Protein AF-A0A1V5YIT3-F1 (afdb_monomer)

Radius of gyration: 19.25 Å; Cα contacts (8 Å, |Δi|>4): 367; chains: 1; bounding box: 52×46×50 Å

Foldseek 3Di:
DPVPPWALDSPQAQAADQADDDADPVRDAFADDDAPDWDWDFDADPLRFGQWTDPDTDHHHVPDDDDDLDDPDDPPDDHPPPDDGPNVVDHHAFGEDAAPCRLPNACVGLQLVLCVVFQQVQCDAPHPPPVSVVLHCDPPCNLVSQCPPPPSLLSVLLPDDPGIDGQSAFCSRDPVNCQQPPPCGDVNTHDDSSNSSSVNVCSRSSVTNTNDNDPVVSVVSVVCSVVDPRHDDD

Secondary structure (DSSP, 8-state):
--SS--SSSSSPPP-----B----TTS---B---TT--B--EEE-TTS-EEEE--S-B---TT-----SSTT--TTS----SS--SGGGSPPBPBBP--TTBTTBBHHHHTHHHHHHHTTTTSSTT-SSHHHHHS--STTTHHHHHHTHHHHHHHHHHS--S---TT--HHHH-HHHHHHTSTTTBTTB---HHHHHHHHHHHHTTT-SBS-SSHHHHHHHHHHHHT-TTBPP-

Structure (mmCIF, N/CA/C/O backbone):
data_AF-A0A1V5YIT3-F1
#
_entry.id   AF-A0A1V5YIT3-F1
#
loop_
_atom_site.group_PDB
_atom_site.id
_atom_site.type_symbol
_atom_site.label_atom_id
_atom_site.label_alt_id
_atom_site.label_comp_id
_atom_site.label_asym_id
_atom_site.label_entity_id
_atom_site.label_seq_id
_atom_site.pdbx_PDB_ins_code
_atom_site.Cartn_x
_atom_site.Cartn_y
_atom_site.Cartn_z
_atom_site.occupancy
_atom_site.B_iso_or_equiv
_atom_site.auth_seq_id
_atom_site.auth_comp_id
_atom_site.auth_asym_id
_atom_site.auth_atom_id
_atom_site.pdbx_PDB_model_num
ATOM 1 N N . MET A 1 1 ? 13.871 15.401 13.635 1.00 62.84 1 MET A N 1
ATOM 2 C CA . MET A 1 1 ? 13.963 14.556 12.423 1.00 62.84 1 MET A CA 1
ATOM 3 C C . MET A 1 1 ? 12.740 13.650 12.414 1.00 62.84 1 MET A C 1
ATOM 5 O O . MET A 1 1 ? 12.282 13.337 13.504 1.00 62.84 1 MET A O 1
ATOM 9 N N . ASN A 1 2 ? 12.182 13.321 11.245 1.00 82.06 2 ASN A N 1
ATOM 10 C CA . ASN A 1 2 ? 10.833 12.750 11.044 1.00 82.06 2 ASN A CA 1
ATOM 11 C C . ASN A 1 2 ? 9.665 13.765 11.119 1.00 82.06 2 ASN A C 1
ATOM 13 O O . ASN A 1 2 ? 8.693 13.582 11.851 1.00 82.06 2 ASN A O 1
ATOM 17 N N . GLN A 1 3 ? 9.794 14.879 10.390 1.00 85.69 3 GLN A N 1
ATOM 18 C CA . GLN A 1 3 ? 8.700 15.824 10.138 1.00 85.69 3 GLN A CA 1
ATOM 19 C C . GLN A 1 3 ? 8.614 16.101 8.625 1.00 85.69 3 GLN A C 1
ATOM 21 O O . GLN A 1 3 ? 9.567 16.667 8.088 1.00 85.69 3 GLN A O 1
ATOM 26 N N . PRO A 1 4 ? 7.517 15.719 7.944 1.00 89.88 4 PRO A N 1
ATOM 27 C CA . PRO A 1 4 ? 6.374 14.975 8.485 1.00 89.88 4 PRO A CA 1
ATOM 28 C C . PRO A 1 4 ? 6.739 13.530 8.870 1.00 89.88 4 PRO A C 1
ATOM 30 O O . PRO A 1 4 ? 7.732 12.987 8.394 1.00 89.88 4 PRO A O 1
ATOM 33 N N . SER A 1 5 ? 5.926 12.917 9.737 1.00 91.56 5 SER A N 1
ATOM 34 C CA . SER A 1 5 ? 6.002 11.477 10.015 1.00 91.56 5 SER A CA 1
ATOM 35 C C . SER A 1 5 ? 5.248 10.722 8.928 1.00 91.56 5 SER A C 1
ATOM 37 O O . SER A 1 5 ? 4.029 10.868 8.821 1.00 91.56 5 SER A O 1
ATOM 39 N N . LEU A 1 6 ? 5.957 9.923 8.130 1.00 94.31 6 LEU A N 1
ATOM 40 C CA . LEU A 1 6 ? 5.359 9.219 6.991 1.00 94.31 6 LEU A CA 1
ATOM 41 C C . LEU A 1 6 ? 4.604 7.948 7.385 1.00 94.31 6 LEU A C 1
ATOM 43 O O . LEU A 1 6 ? 3.610 7.603 6.749 1.00 94.31 6 LEU A O 1
ATOM 47 N N . GLY A 1 7 ? 5.023 7.274 8.452 1.00 93.12 7 GLY A N 1
ATOM 48 C CA . GLY A 1 7 ? 4.464 5.979 8.813 1.00 93.12 7 GLY A CA 1
ATOM 49 C C . GLY A 1 7 ? 4.729 5.591 10.256 1.00 93.12 7 GLY A C 1
ATOM 50 O O . GLY A 1 7 ? 4.609 6.406 11.177 1.00 93.12 7 GLY A O 1
ATOM 51 N N . VAL A 1 8 ? 5.017 4.307 10.439 1.00 93.75 8 VAL A N 1
ATOM 52 C CA . VAL A 1 8 ? 5.229 3.683 11.743 1.00 93.75 8 VAL A CA 1
ATOM 53 C C . VAL A 1 8 ? 6.665 3.878 12.223 1.00 93.75 8 VAL A C 1
ATOM 55 O O . VAL A 1 8 ? 6.869 4.101 13.421 1.00 93.75 8 VAL A O 1
ATOM 58 N N . SER A 1 9 ? 7.645 3.804 11.317 1.00 89.44 9 SER A N 1
ATOM 59 C CA . SER A 1 9 ? 9.047 4.056 11.641 1.00 89.44 9 SER A CA 1
ATOM 60 C C . SER A 1 9 ? 9.402 5.532 11.413 1.00 89.44 9 SER A C 1
ATOM 62 O O . SER A 1 9 ? 8.686 6.283 10.747 1.00 89.44 9 SER A O 1
ATOM 64 N N . ALA A 1 10 ? 10.521 5.970 11.996 1.00 88.31 10 ALA A N 1
ATOM 65 C CA . ALA A 1 10 ? 11.094 7.292 11.729 1.00 88.31 10 ALA A CA 1
ATOM 66 C C . ALA A 1 10 ? 12.048 7.299 10.517 1.00 88.31 10 ALA A C 1
ATOM 68 O O . ALA A 1 10 ? 12.647 8.332 10.218 1.00 88.31 10 ALA A O 1
ATOM 69 N N . GLU A 1 11 ? 12.195 6.147 9.861 1.00 85.94 11 GLU A N 1
ATOM 70 C CA . GLU A 1 11 ? 13.137 5.868 8.770 1.00 85.94 11 GLU A CA 1
ATOM 71 C C . GLU A 1 11 ? 12.405 5.501 7.465 1.00 85.94 11 GLU A C 1
ATOM 73 O O . GLU A 1 11 ? 13.029 5.321 6.421 1.00 85.94 11 GLU A O 1
ATOM 78 N N . ASP A 1 12 ? 11.069 5.452 7.503 1.00 86.50 12 ASP A N 1
ATOM 79 C CA . ASP A 1 12 ? 10.224 5.148 6.358 1.00 86.50 12 ASP A CA 1
ATOM 80 C C . ASP A 1 12 ? 10.458 6.163 5.221 1.00 86.50 12 ASP A C 1
ATOM 82 O O . ASP A 1 12 ? 10.229 7.364 5.408 1.00 86.50 12 ASP A O 1
ATOM 86 N N . PRO A 1 13 ? 10.889 5.721 4.022 1.00 89.56 13 PRO A N 1
ATOM 87 C CA . PRO A 1 13 ? 10.991 6.611 2.876 1.00 89.56 13 PRO A CA 1
ATOM 88 C C . PRO A 1 13 ? 9.602 6.934 2.321 1.00 89.56 13 PRO A C 1
ATOM 90 O O . PRO A 1 13 ? 8.646 6.182 2.515 1.00 89.56 13 PRO A O 1
ATOM 93 N N . GLY A 1 14 ? 9.515 8.012 1.540 1.00 92.38 14 GLY A N 1
ATOM 94 C CA . GLY A 1 14 ? 8.351 8.257 0.693 1.00 92.38 14 GLY A CA 1
ATOM 95 C C . GLY A 1 14 ? 8.108 7.079 -0.254 1.00 92.38 14 GLY A C 1
ATOM 96 O O . GLY A 1 14 ? 9.052 6.540 -0.837 1.00 92.38 14 GLY A O 1
ATOM 97 N N . LYS A 1 15 ? 6.849 6.653 -0.376 1.00 93.50 15 LYS A N 1
ATOM 98 C CA . LYS A 1 15 ? 6.443 5.447 -1.104 1.00 93.50 15 LYS A CA 1
ATOM 99 C C . LYS A 1 15 ? 5.176 5.686 -1.921 1.00 93.50 15 LYS A C 1
ATOM 101 O O . LYS A 1 15 ? 4.263 6.417 -1.534 1.00 93.50 15 LYS A O 1
ATOM 106 N N . VAL A 1 16 ? 5.137 5.000 -3.051 1.00 96.25 16 VAL A N 1
ATOM 107 C CA . VAL A 1 16 ? 4.045 4.950 -4.019 1.00 96.25 16 VAL A CA 1
ATOM 108 C C . VAL A 1 16 ? 3.971 3.512 -4.523 1.00 96.25 16 VAL A C 1
ATOM 110 O O . VAL A 1 16 ? 5.012 2.884 -4.732 1.00 96.25 16 VAL A O 1
ATOM 113 N N . VAL A 1 17 ? 2.761 2.999 -4.734 1.00 97.62 17 VAL A N 1
ATOM 114 C CA . VAL A 1 17 ? 2.569 1.758 -5.489 1.00 97.62 17 VAL A CA 1
ATOM 115 C C . VAL A 1 17 ? 2.425 2.126 -6.956 1.00 97.62 17 VAL A C 1
ATOM 117 O O . VAL A 1 17 ? 1.464 2.787 -7.341 1.00 97.62 17 VAL A O 1
ATOM 120 N N . LEU A 1 18 ? 3.402 1.724 -7.772 1.00 97.19 18 LEU A N 1
ATOM 121 C CA . LEU A 1 18 ? 3.377 2.047 -9.199 1.00 97.19 18 LEU A CA 1
ATOM 122 C C . LEU A 1 18 ? 2.249 1.314 -9.943 1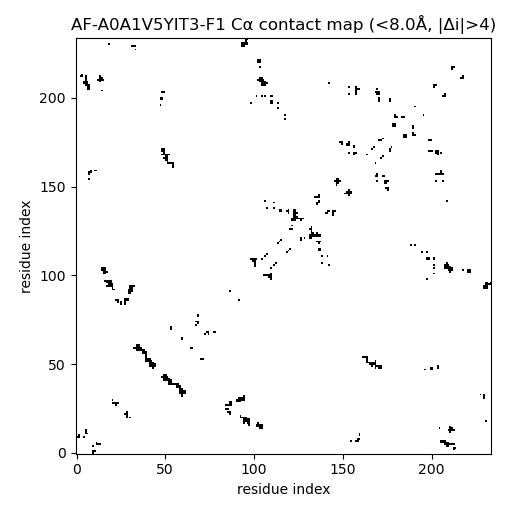.00 97.19 18 LEU A C 1
ATOM 124 O O . LEU A 1 18 ? 1.764 1.794 -10.962 1.00 97.19 18 LEU A O 1
ATOM 128 N N . GLY A 1 19 ? 1.864 0.146 -9.431 1.00 96.88 19 GLY A N 1
ATOM 129 C CA . GLY A 1 19 ? 0.848 -0.730 -9.992 1.00 96.88 19 GLY A CA 1
ATOM 130 C C . GLY A 1 19 ? 1.230 -2.200 -9.846 1.00 96.88 19 GLY A C 1
ATOM 131 O O . GLY A 1 19 ? 2.272 -2.535 -9.274 1.00 96.88 19 GLY A O 1
ATOM 132 N N . THR A 1 20 ? 0.389 -3.071 -10.389 1.00 97.69 20 THR A N 1
ATOM 133 C CA . THR A 1 20 ? 0.576 -4.525 -10.403 1.00 97.69 20 THR A CA 1
ATOM 134 C C . THR A 1 20 ? 0.748 -5.049 -11.823 1.00 97.69 20 THR A C 1
ATOM 136 O O . THR A 1 20 ? 0.416 -4.390 -12.808 1.00 97.69 20 THR A O 1
ATOM 139 N N . VAL A 1 21 ? 1.335 -6.239 -11.941 1.00 97.62 21 VAL A N 1
ATOM 140 C CA . VAL A 1 21 ? 1.581 -6.920 -13.217 1.00 97.62 21 VAL A CA 1
ATOM 141 C C . VAL A 1 21 ? 1.336 -8.417 -13.051 1.00 97.62 21 VAL A C 1
ATOM 143 O O . VAL A 1 21 ? 1.567 -8.952 -11.964 1.00 97.62 21 VAL A O 1
ATOM 146 N N . PRO A 1 22 ? 0.895 -9.120 -14.106 1.00 96.19 22 PRO A N 1
ATOM 147 C CA . PRO A 1 22 ? 0.674 -10.555 -14.025 1.00 96.19 22 PRO A CA 1
ATOM 148 C C . PRO A 1 22 ? 1.995 -11.323 -13.907 1.00 96.19 22 PRO A C 1
ATOM 150 O O . PRO A 1 22 ? 3.003 -10.969 -14.530 1.00 96.19 22 PRO A O 1
ATOM 153 N N . VAL A 1 23 ? 1.946 -12.425 -13.161 1.00 96.81 23 VAL A N 1
ATOM 154 C CA . VAL A 1 23 ? 2.988 -13.455 -13.116 1.00 96.81 23 VAL A CA 1
ATOM 155 C C . VAL A 1 23 ? 2.500 -14.655 -13.924 1.00 96.81 23 VAL A C 1
ATOM 157 O O . VAL A 1 23 ? 1.358 -15.090 -13.781 1.00 96.81 23 VAL A O 1
ATOM 160 N N . GLU A 1 24 ? 3.350 -15.175 -14.803 1.00 96.62 24 GLU A N 1
ATOM 161 C CA . GLU A 1 24 ? 3.034 -16.346 -15.620 1.00 96.62 24 GLU A CA 1
ATOM 162 C C . GLU A 1 24 ? 2.940 -17.618 -14.756 1.00 96.62 24 GLU A C 1
ATOM 164 O O . GLU A 1 24 ? 3.566 -17.691 -13.696 1.00 96.62 24 GLU A O 1
ATOM 169 N N . PRO A 1 25 ? 2.254 -18.684 -15.214 1.00 95.50 25 PRO A N 1
ATOM 170 C CA . PRO A 1 25 ? 2.170 -19.945 -14.468 1.00 95.50 25 PRO A CA 1
ATOM 171 C C . PRO A 1 25 ? 3.523 -20.609 -14.158 1.00 95.50 25 PRO A C 1
ATOM 173 O O . PRO A 1 25 ? 3.604 -21.445 -13.263 1.00 95.50 25 PRO A O 1
ATOM 176 N N . ASP A 1 26 ? 4.586 -20.268 -14.899 1.00 93.69 26 ASP A N 1
ATOM 177 C CA . ASP A 1 26 ? 5.957 -20.728 -14.637 1.00 93.69 26 ASP A CA 1
ATOM 178 C C . ASP A 1 26 ? 6.733 -19.832 -13.648 1.00 93.69 26 ASP A C 1
ATOM 180 O O . ASP A 1 26 ? 7.927 -20.042 -13.439 1.00 93.69 26 ASP A O 1
ATOM 184 N N . GLY A 1 27 ? 6.066 -18.843 -13.043 1.00 93.62 27 GLY A N 1
ATOM 185 C CA . GLY A 1 27 ? 6.629 -17.892 -12.083 1.00 93.62 27 GLY A CA 1
ATOM 186 C C . GLY A 1 27 ? 7.367 -16.710 -12.717 1.00 93.62 27 GLY A C 1
ATOM 187 O O . GLY A 1 27 ? 7.894 -15.866 -11.992 1.00 93.62 27 GLY A O 1
ATOM 188 N N . SER A 1 28 ? 7.439 -16.631 -14.050 1.00 95.56 28 SER A N 1
ATOM 189 C CA . SER A 1 28 ? 8.142 -15.544 -14.733 1.00 95.56 28 SER A CA 1
ATOM 190 C C . SER A 1 28 ? 7.298 -14.273 -14.864 1.00 95.56 28 SER A C 1
ATOM 192 O O . SER A 1 28 ? 6.081 -14.324 -15.015 1.00 95.56 28 SER A O 1
ATOM 194 N N . ALA A 1 29 ? 7.954 -13.110 -14.840 1.00 96.81 29 ALA A N 1
ATOM 195 C CA . ALA A 1 29 ? 7.327 -11.810 -15.067 1.00 96.81 29 ALA A CA 1
ATOM 196 C C . ALA A 1 29 ? 8.245 -10.917 -15.916 1.00 96.81 29 ALA A C 1
ATOM 198 O O . ALA A 1 29 ? 9.468 -10.963 -15.787 1.00 96.81 29 ALA A O 1
ATOM 199 N N . HIS A 1 30 ? 7.648 -10.115 -16.797 1.00 97.38 30 HIS A N 1
ATOM 200 C CA . HIS A 1 30 ? 8.341 -9.171 -17.673 1.00 97.38 30 HIS A CA 1
ATOM 201 C C . HIS A 1 30 ? 7.453 -7.942 -17.852 1.00 97.38 30 HIS A C 1
ATOM 203 O O . HIS A 1 30 ? 6.326 -8.063 -18.335 1.00 97.38 30 HIS A O 1
ATOM 209 N N . PHE A 1 31 ? 7.935 -6.779 -17.421 1.00 97.50 31 PHE A N 1
ATOM 210 C CA . PHE A 1 31 ? 7.139 -5.559 -17.328 1.00 97.50 31 PHE A CA 1
ATOM 211 C C . PHE A 1 31 ? 7.993 -4.297 -17.461 1.00 97.50 31 PHE A C 1
ATOM 213 O O . PHE A 1 31 ? 9.201 -4.322 -17.218 1.00 97.50 31 PHE A O 1
ATOM 220 N N . ALA A 1 32 ? 7.359 -3.210 -17.895 1.00 97.12 32 ALA A N 1
ATOM 221 C CA . ALA A 1 32 ? 7.983 -1.895 -17.992 1.00 97.12 32 ALA A CA 1
ATOM 222 C C . ALA A 1 32 ? 8.070 -1.238 -16.607 1.00 97.12 32 ALA A C 1
ATOM 224 O O . ALA A 1 32 ? 7.262 -1.523 -15.741 1.00 97.12 32 ALA A O 1
ATOM 225 N N . VAL A 1 33 ? 9.027 -0.344 -16.377 1.00 96.06 33 VAL A N 1
ATOM 226 C CA . VAL A 1 33 ? 9.111 0.473 -15.151 1.00 96.06 33 VAL A CA 1
ATOM 227 C C . VAL A 1 33 ? 9.602 1.877 -15.517 1.00 96.06 33 VAL A C 1
ATOM 229 O O . VAL A 1 33 ? 10.237 2.034 -16.566 1.00 96.06 33 VAL A O 1
ATOM 232 N N . PRO A 1 34 ? 9.355 2.906 -14.687 1.00 95.81 34 PRO A N 1
ATOM 233 C CA . PRO A 1 34 ? 9.953 4.221 -14.893 1.00 95.81 34 PRO A CA 1
ATOM 234 C C . PRO A 1 34 ? 11.488 4.159 -14.873 1.00 95.81 34 PRO A C 1
ATOM 236 O O . PRO A 1 34 ? 12.099 3.552 -13.991 1.00 95.81 34 PRO A O 1
ATOM 239 N N . SER A 1 35 ? 12.130 4.833 -15.829 1.00 94.88 35 SER A N 1
ATOM 240 C CA . SER A 1 35 ? 13.588 4.967 -15.856 1.00 94.88 35 SER A CA 1
ATOM 241 C C . SER A 1 35 ? 14.076 5.952 -14.796 1.00 94.88 35 SER A C 1
ATOM 243 O O . SER A 1 35 ? 13.475 7.010 -14.619 1.00 94.88 35 SER A O 1
ATOM 245 N N . GLY A 1 36 ? 15.196 5.648 -14.139 1.00 93.69 36 GLY A N 1
ATOM 246 C CA . GLY A 1 36 ? 15.815 6.537 -13.149 1.00 93.69 36 GLY A CA 1
ATOM 247 C C . GLY A 1 36 ? 15.048 6.669 -11.827 1.00 93.69 36 GLY A C 1
ATOM 248 O O . GLY A 1 36 ? 15.457 7.446 -10.969 1.00 93.69 36 GLY A O 1
ATOM 249 N N . VAL A 1 37 ? 13.972 5.901 -11.639 1.00 94.12 37 VAL A N 1
ATOM 250 C CA . VAL A 1 37 ? 13.195 5.857 -10.396 1.00 94.12 37 VAL A CA 1
ATOM 251 C C . VAL A 1 37 ? 13.549 4.576 -9.632 1.00 94.12 37 VAL A C 1
ATOM 253 O O . VAL A 1 37 ? 13.475 3.490 -10.213 1.00 94.12 37 VAL A O 1
ATOM 256 N N . PRO A 1 38 ? 13.947 4.663 -8.348 1.00 95.88 38 PRO A N 1
ATOM 257 C CA . PRO A 1 38 ? 14.152 3.485 -7.514 1.00 95.88 38 PRO A CA 1
ATOM 258 C C . PRO A 1 38 ? 12.847 2.708 -7.315 1.00 95.88 38 PRO A C 1
ATOM 260 O O . PRO A 1 38 ? 11.839 3.273 -6.898 1.00 95.88 38 PRO A O 1
ATOM 263 N N . VAL A 1 39 ? 12.886 1.403 -7.566 1.00 96.06 39 VAL A N 1
ATOM 264 C CA . VAL A 1 39 ? 11.759 0.482 -7.398 1.00 96.06 39 VAL A CA 1
ATOM 265 C C . VAL A 1 39 ? 12.164 -0.733 -6.570 1.00 96.06 39 VAL A C 1
ATOM 267 O O . VAL A 1 39 ? 13.326 -1.144 -6.550 1.00 96.06 39 VAL A O 1
ATOM 270 N N . PHE A 1 40 ? 11.186 -1.330 -5.903 1.00 95.19 40 PHE A N 1
ATOM 271 C CA . PHE A 1 40 ? 11.280 -2.651 -5.293 1.00 95.19 40 PHE A CA 1
ATOM 272 C C . PHE A 1 40 ? 9.985 -3.412 -5.587 1.00 95.19 40 PHE A C 1
ATOM 274 O O . PHE A 1 40 ? 8.986 -2.814 -5.982 1.00 95.19 40 PHE A O 1
ATOM 281 N N . PHE A 1 41 ? 10.002 -4.730 -5.408 1.00 96.19 41 PHE A N 1
ATOM 282 C CA . PHE A 1 41 ? 8.886 -5.596 -5.788 1.00 96.19 41 PHE A CA 1
ATOM 283 C C . PHE A 1 41 ? 8.306 -6.337 -4.587 1.00 96.19 41 PHE A C 1
ATOM 285 O O . PHE A 1 41 ? 9.034 -6.718 -3.665 1.00 96.19 41 PHE A O 1
ATOM 292 N N . GLN A 1 42 ? 7.002 -6.594 -4.635 1.00 97.06 42 GLN A N 1
ATOM 293 C CA . GLN A 1 42 ? 6.323 -7.548 -3.767 1.00 97.06 42 GLN A CA 1
ATOM 294 C C . GLN A 1 42 ? 5.739 -8.654 -4.640 1.00 97.06 42 GLN A C 1
ATOM 296 O O . GLN A 1 42 ? 5.076 -8.371 -5.633 1.00 97.06 42 GLN A O 1
ATOM 301 N N . ALA A 1 43 ? 6.014 -9.910 -4.292 1.00 97.12 43 ALA A N 1
ATOM 302 C CA . ALA A 1 43 ? 5.296 -11.035 -4.880 1.00 97.12 43 ALA A CA 1
ATOM 303 C C . ALA A 1 43 ? 3.952 -11.156 -4.159 1.00 97.12 43 ALA A C 1
ATOM 305 O O . ALA A 1 43 ? 3.948 -11.187 -2.927 1.00 97.12 43 ALA A O 1
ATOM 306 N N . LEU A 1 44 ? 2.852 -11.210 -4.906 1.00 97.50 44 LEU A N 1
ATOM 307 C CA . LEU A 1 44 ? 1.492 -11.287 -4.370 1.00 97.50 44 LEU A CA 1
ATOM 308 C C . LEU A 1 44 ? 0.902 -12.686 -4.598 1.00 97.50 44 LEU A C 1
ATOM 310 O O . LEU A 1 44 ? 1.301 -13.376 -5.537 1.00 97.50 44 LEU A O 1
ATOM 314 N N . ASP A 1 45 ? -0.022 -13.103 -3.737 1.00 96.69 45 ASP A N 1
ATOM 315 C CA . ASP A 1 45 ? -0.863 -14.283 -3.963 1.00 96.69 45 ASP A CA 1
ATOM 316 C C . ASP A 1 45 ? -2.173 -13.932 -4.697 1.00 96.69 45 ASP A C 1
ATOM 318 O O . ASP A 1 45 ? -2.393 -12.793 -5.111 1.00 96.69 45 ASP A O 1
ATOM 322 N N . GLU A 1 46 ? -3.053 -14.923 -4.871 1.00 95.25 46 GLU A N 1
ATOM 323 C CA . GLU A 1 46 ? -4.371 -14.764 -5.511 1.00 95.25 46 GLU A CA 1
ATOM 324 C C . GLU A 1 46 ? -5.318 -13.804 -4.765 1.00 95.25 46 GLU A C 1
ATOM 326 O O . GLU A 1 46 ? -6.276 -13.273 -5.337 1.00 95.25 46 GLU A O 1
ATOM 331 N N . ASP A 1 47 ? -5.022 -13.520 -3.498 1.00 94.69 47 ASP A N 1
ATOM 332 C CA . ASP A 1 47 ? -5.780 -12.615 -2.648 1.00 94.69 47 ASP A CA 1
ATOM 333 C C . ASP A 1 47 ? -5.194 -11.202 -2.589 1.00 94.69 47 ASP A C 1
ATOM 335 O O . ASP A 1 47 ? -5.612 -10.408 -1.743 1.00 94.69 47 ASP A O 1
ATOM 339 N N . ASN A 1 48 ? -4.274 -10.862 -3.499 1.00 94.56 48 ASN A N 1
ATOM 340 C CA . ASN A 1 48 ? -3.561 -9.583 -3.527 1.00 94.56 48 ASN A CA 1
ATOM 341 C C . ASN A 1 48 ? -2.795 -9.297 -2.220 1.00 94.56 48 ASN A C 1
ATOM 343 O O . ASN A 1 48 ? -2.566 -8.140 -1.871 1.00 94.56 48 ASN A O 1
ATOM 347 N N . MET A 1 49 ? -2.392 -10.337 -1.482 1.00 96.69 49 MET A N 1
ATOM 348 C CA . MET A 1 49 ? -1.560 -10.193 -0.288 1.00 96.69 49 MET A CA 1
ATOM 349 C C . MET A 1 49 ? -0.102 -10.460 -0.614 1.00 96.69 49 MET A C 1
ATOM 351 O O . MET A 1 49 ? 0.237 -11.417 -1.316 1.00 96.69 49 MET A O 1
ATOM 355 N N . ALA A 1 50 ? 0.792 -9.666 -0.031 1.00 97.25 50 ALA A N 1
ATOM 356 C CA . ALA A 1 50 ? 2.209 -9.914 -0.173 1.00 97.25 50 ALA A CA 1
ATOM 357 C C . ALA A 1 50 ? 2.592 -11.283 0.422 1.00 97.25 50 ALA A C 1
ATOM 359 O O . ALA A 1 50 ? 2.193 -11.699 1.516 1.00 97.25 50 ALA A O 1
ATOM 360 N N . VAL A 1 51 ? 3.393 -12.008 -0.348 1.00 96.62 51 VAL A N 1
ATOM 361 C CA . VAL A 1 51 ? 4.051 -13.261 0.029 1.00 96.62 51 VAL A CA 1
ATOM 362 C C . VAL A 1 51 ? 5.507 -12.989 0.384 1.00 96.62 51 VAL A C 1
ATOM 364 O O . VAL A 1 51 ? 6.069 -13.649 1.256 1.00 96.62 51 VAL A O 1
ATOM 367 N N . ARG A 1 52 ? 6.143 -12.027 -0.293 1.00 95.25 52 ARG A N 1
ATOM 368 C CA . ARG A 1 52 ? 7.516 -11.610 -0.007 1.00 95.25 52 ARG A CA 1
ATOM 369 C C . ARG A 1 52 ? 7.769 -10.207 -0.531 1.00 95.25 52 ARG A C 1
ATOM 371 O O . ARG A 1 52 ? 7.350 -9.884 -1.640 1.00 95.25 52 ARG A O 1
ATOM 378 N N . THR A 1 53 ? 8.537 -9.423 0.216 1.00 94.31 53 THR A N 1
ATOM 379 C CA . THR A 1 53 ? 8.929 -8.063 -0.166 1.00 94.31 53 THR A CA 1
ATOM 380 C C . THR A 1 53 ? 10.426 -7.985 -0.438 1.00 94.31 53 THR A C 1
ATOM 382 O O . THR A 1 53 ? 11.248 -8.402 0.379 1.00 94.31 53 THR A O 1
ATOM 385 N N . MET A 1 54 ? 10.808 -7.394 -1.565 1.00 93.81 54 MET A N 1
ATOM 386 C CA . MET A 1 54 ? 12.188 -6.997 -1.821 1.00 93.81 54 MET A CA 1
ATOM 387 C C . MET A 1 54 ? 12.584 -5.874 -0.850 1.00 93.81 54 MET A C 1
ATOM 389 O O . MET A 1 54 ? 11.994 -4.801 -0.852 1.00 93.81 54 MET A O 1
ATOM 393 N N . ARG A 1 55 ? 13.600 -6.121 -0.014 1.00 90.75 55 ARG A N 1
ATOM 394 C CA . ARG A 1 55 ? 14.133 -5.163 0.980 1.00 90.75 55 ARG A CA 1
ATOM 395 C C . ARG A 1 55 ? 15.365 -4.404 0.472 1.00 90.75 55 ARG A C 1
ATOM 397 O O . ARG A 1 55 ? 16.246 -4.030 1.232 1.00 90.75 55 ARG A O 1
ATOM 404 N N . THR A 1 56 ? 15.454 -4.244 -0.841 1.00 89.88 56 THR A N 1
ATOM 405 C CA . THR A 1 56 ? 16.489 -3.478 -1.542 1.00 89.88 56 THR A CA 1
ATOM 406 C C . THR A 1 56 ? 15.821 -2.705 -2.670 1.00 89.88 56 THR A C 1
ATOM 408 O O . THR A 1 56 ? 14.654 -2.941 -2.973 1.00 89.88 56 THR A O 1
ATOM 411 N N . LEU A 1 57 ? 16.549 -1.791 -3.299 1.00 92.62 57 LEU A N 1
ATOM 412 C CA . LEU A 1 57 ? 16.056 -1.016 -4.431 1.00 92.62 57 LEU A CA 1
ATOM 413 C C . LEU A 1 57 ? 16.815 -1.417 -5.695 1.00 92.62 57 LEU A C 1
ATOM 415 O O . LEU A 1 57 ? 17.996 -1.769 -5.655 1.00 92.62 57 LEU A O 1
ATOM 419 N N . THR A 1 58 ? 16.142 -1.330 -6.832 1.00 94.88 58 THR A N 1
ATOM 420 C CA . THR A 1 58 ? 16.757 -1.389 -8.154 1.00 94.88 58 THR A CA 1
ATOM 421 C C . THR A 1 58 ? 16.216 -0.268 -9.030 1.00 94.88 58 THR A C 1
ATOM 423 O O . THR A 1 58 ? 15.279 0.425 -8.651 1.00 94.88 58 THR A O 1
ATOM 426 N N . TYR A 1 59 ? 16.840 -0.037 -10.175 1.00 96.06 59 TYR A N 1
ATOM 427 C CA . TYR A 1 59 ? 16.412 0.955 -11.151 1.00 96.06 59 TYR A CA 1
ATOM 428 C C . TYR A 1 59 ? 16.974 0.571 -12.517 1.00 96.06 59 TYR A C 1
ATOM 430 O O . TYR A 1 59 ? 17.937 -0.196 -12.616 1.00 96.06 59 TYR A O 1
ATOM 438 N N . VAL A 1 60 ? 16.378 1.127 -13.566 1.00 96.19 60 VAL A N 1
ATOM 439 C CA . VAL A 1 60 ? 16.826 0.948 -14.950 1.00 96.19 60 VAL A CA 1
ATOM 440 C C . VAL A 1 60 ? 17.057 2.300 -15.614 1.00 96.19 60 VAL A C 1
ATOM 442 O O . VAL A 1 60 ? 16.423 3.299 -15.267 1.00 96.19 60 VAL A O 1
ATOM 445 N N . GLN A 1 61 ? 17.985 2.336 -16.563 1.00 96.69 61 GLN A N 1
ATOM 446 C CA . GLN A 1 61 ? 18.204 3.470 -17.458 1.00 96.69 61 GLN A CA 1
ATOM 447 C C . GLN A 1 61 ? 17.231 3.426 -18.650 1.00 96.69 61 GLN A C 1
ATOM 449 O O . GLN A 1 61 ? 16.657 2.369 -18.933 1.00 96.69 61 GLN A O 1
ATOM 454 N N . PRO A 1 62 ? 17.040 4.538 -19.385 1.00 95.31 62 PRO A N 1
ATOM 455 C CA . PRO A 1 62 ? 16.223 4.537 -20.597 1.00 95.31 62 PRO A CA 1
ATOM 456 C C . PRO A 1 62 ? 16.668 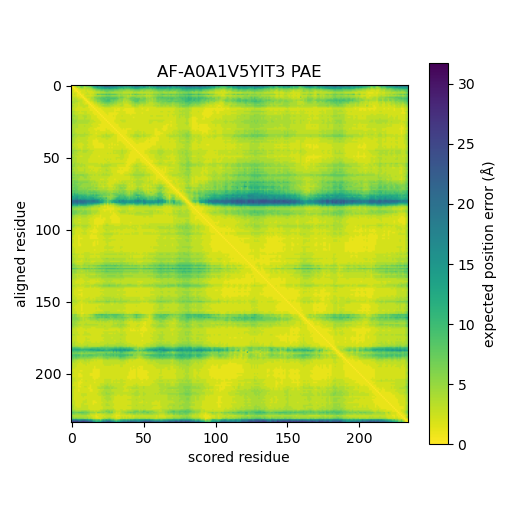3.451 -21.591 1.00 95.31 62 PRO A C 1
ATOM 458 O O . PRO A 1 62 ? 17.844 3.359 -21.938 1.00 95.31 62 PRO A O 1
ATOM 461 N N . GLY A 1 63 ? 15.728 2.610 -22.030 1.00 94.12 63 GLY A N 1
ATOM 462 C CA . GLY A 1 63 ? 15.985 1.503 -22.962 1.00 94.12 63 GLY A CA 1
ATOM 463 C C . GLY A 1 63 ? 16.696 0.281 -22.362 1.00 94.12 63 GLY A C 1
ATOM 464 O O . GLY A 1 63 ? 16.938 -0.689 -23.078 1.00 94.12 63 GLY A O 1
ATOM 465 N N . GLN A 1 64 ? 17.025 0.291 -21.068 1.00 96.00 64 GLN A N 1
ATOM 466 C CA . GLN A 1 64 ? 17.667 -0.843 -20.408 1.00 96.00 64 GLN A CA 1
ATOM 467 C C . GLN A 1 64 ? 16.646 -1.927 -20.041 1.00 96.00 64 GLN A C 1
ATOM 469 O O . GLN A 1 64 ? 15.601 -1.646 -19.462 1.00 96.00 64 GLN A O 1
ATOM 474 N N . SER A 1 65 ? 17.004 -3.186 -20.296 1.00 94.75 65 SER A N 1
ATOM 475 C CA . SER A 1 65 ? 16.359 -4.352 -19.685 1.00 94.75 65 SER A CA 1
ATOM 476 C C . SER A 1 65 ? 17.233 -4.896 -18.557 1.00 94.75 65 SER A C 1
ATOM 478 O O . SER A 1 65 ? 18.441 -5.069 -18.731 1.00 94.75 65 SER A O 1
ATOM 480 N N . LEU A 1 66 ? 16.626 -5.162 -17.402 1.00 93.62 66 LEU A N 1
ATOM 481 C CA . LEU A 1 66 ? 17.273 -5.788 -16.251 1.00 93.62 66 LEU A CA 1
ATOM 482 C C . LEU A 1 66 ? 16.569 -7.113 -15.949 1.00 93.62 66 LEU A C 1
ATOM 484 O O . LEU A 1 66 ? 15.347 -7.153 -15.855 1.00 93.62 66 LEU A O 1
ATOM 488 N N . SER A 1 67 ? 17.341 -8.183 -15.771 1.00 91.44 67 SER A N 1
ATOM 489 C CA . SER A 1 67 ? 16.829 -9.514 -15.432 1.00 91.44 67 SER A CA 1
ATOM 490 C C . SER A 1 67 ? 17.389 -10.003 -14.100 1.00 91.44 67 SER A C 1
ATOM 492 O O . SER A 1 67 ? 18.567 -9.795 -13.807 1.00 91.44 67 SER A O 1
ATOM 494 N N . CYS A 1 68 ? 16.575 -10.724 -13.333 1.00 90.06 68 CYS A N 1
ATOM 495 C CA . CYS A 1 68 ? 16.996 -11.501 -12.170 1.00 90.06 68 CYS A CA 1
ATOM 496 C C . CYS A 1 68 ? 16.624 -12.980 -12.359 1.00 90.06 68 CYS A C 1
ATOM 498 O O . CYS A 1 68 ? 15.730 -13.307 -13.135 1.00 90.06 68 CYS A O 1
ATOM 500 N N . ILE A 1 69 ? 17.331 -13.877 -11.666 1.00 90.81 69 ILE A N 1
ATOM 501 C CA . ILE A 1 69 ? 17.050 -15.325 -11.703 1.00 90.81 69 ILE A CA 1
ATOM 502 C C . ILE A 1 69 ? 15.745 -15.642 -10.972 1.00 90.81 69 ILE A C 1
ATOM 504 O O . ILE A 1 69 ? 14.952 -16.458 -11.427 1.00 90.81 69 ILE A O 1
ATOM 508 N N . GLY A 1 70 ? 15.542 -14.992 -9.829 1.00 88.31 70 GLY A N 1
ATOM 509 C CA . GLY A 1 70 ? 14.401 -15.190 -8.952 1.00 88.31 70 GLY A CA 1
ATOM 510 C C . GLY A 1 70 ? 14.463 -14.249 -7.753 1.00 88.31 70 GLY A C 1
ATOM 511 O O . GLY A 1 70 ? 15.396 -13.451 -7.599 1.00 88.31 70 GLY A O 1
ATOM 512 N N . CYS A 1 71 ? 13.458 -14.334 -6.886 1.00 88.31 71 CYS A N 1
ATOM 513 C CA . CYS A 1 71 ? 13.337 -13.482 -5.709 1.00 88.31 71 CYS A CA 1
ATOM 514 C C . CYS A 1 71 ? 14.429 -13.809 -4.673 1.00 88.31 71 CYS A C 1
ATOM 516 O O . CYS A 1 71 ? 14.277 -14.741 -3.884 1.00 88.31 71 CYS A O 1
ATOM 518 N N . HIS A 1 72 ? 15.482 -12.984 -4.628 1.00 89.12 72 HIS A N 1
ATOM 519 C CA . HIS A 1 72 ? 16.639 -13.108 -3.722 1.00 89.12 72 HIS A CA 1
ATOM 520 C C . HIS A 1 72 ? 17.655 -14.211 -4.096 1.00 89.12 72 HIS A C 1
ATOM 522 O O . HIS A 1 72 ? 18.391 -14.702 -3.239 1.00 89.12 72 HIS A O 1
ATOM 528 N N . GLU A 1 73 ? 17.712 -14.566 -5.380 1.00 87.88 73 GLU A N 1
ATOM 529 C CA . GLU A 1 73 ? 18.754 -15.428 -5.955 1.00 87.88 73 GLU A CA 1
ATOM 530 C C . GLU A 1 73 ? 20.083 -14.681 -6.170 1.00 87.88 73 GLU A C 1
ATOM 532 O O . GLU A 1 73 ? 20.122 -13.446 -6.223 1.00 87.88 73 GLU A O 1
ATOM 537 N N . SER A 1 74 ? 21.184 -15.429 -6.306 1.00 87.12 74 SER A N 1
ATOM 538 C CA . SER A 1 74 ? 22.518 -14.842 -6.496 1.00 87.12 74 SER A CA 1
ATOM 539 C C . SER A 1 74 ? 22.630 -14.077 -7.818 1.00 87.12 74 SER A C 1
ATOM 541 O O . SER A 1 74 ? 22.346 -14.607 -8.893 1.00 87.12 74 SER A O 1
ATOM 543 N N . ARG A 1 75 ? 23.128 -12.839 -7.741 1.00 84.94 75 ARG A N 1
ATOM 544 C CA . ARG A 1 75 ? 23.363 -11.958 -8.898 1.00 84.94 75 ARG A CA 1
ATOM 545 C C . ARG A 1 75 ? 24.615 -12.329 -9.693 1.00 84.94 75 ARG A C 1
ATOM 547 O O . ARG A 1 75 ? 24.712 -11.960 -10.856 1.00 84.94 75 ARG A O 1
ATOM 554 N N . ASP A 1 76 ? 25.529 -13.074 -9.076 1.00 88.00 76 ASP A N 1
ATOM 555 C CA . ASP A 1 76 ? 26.800 -13.507 -9.673 1.00 88.00 76 ASP A CA 1
ATOM 556 C C . ASP A 1 76 ? 26.688 -14.895 -10.316 1.00 88.00 76 ASP A C 1
ATOM 558 O O . ASP A 1 76 ? 27.683 -15.560 -10.603 1.00 88.00 76 ASP A O 1
ATOM 562 N N . SER A 1 77 ? 25.457 -15.364 -10.509 1.00 86.19 77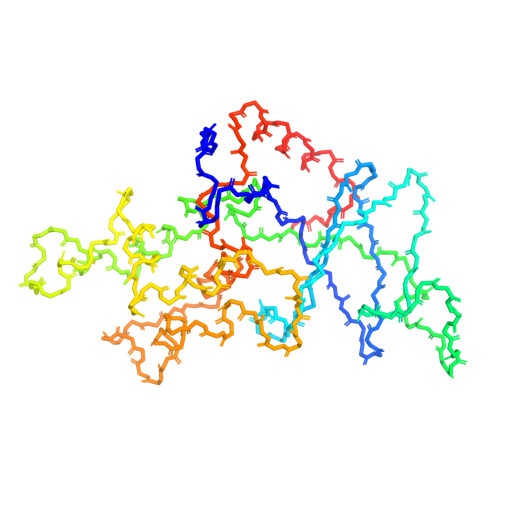 SER A N 1
ATOM 563 C CA . SER A 1 77 ? 25.164 -16.658 -11.104 1.00 86.19 77 SER A CA 1
ATOM 564 C C . SER A 1 77 ? 24.347 -16.498 -12.380 1.00 86.19 77 SER A C 1
ATOM 566 O O . SER A 1 77 ? 23.781 -15.445 -12.665 1.00 86.19 77 SER A O 1
ATOM 568 N N . THR A 1 78 ? 24.323 -17.554 -13.185 1.00 82.06 78 THR A N 1
ATOM 569 C CA . THR A 1 78 ? 23.457 -17.663 -14.362 1.00 82.06 78 THR A CA 1
ATOM 570 C C . THR A 1 78 ? 22.362 -18.675 -14.035 1.00 82.06 78 THR A C 1
ATOM 572 O O . THR A 1 78 ? 22.674 -19.705 -13.430 1.00 82.06 78 THR A O 1
ATOM 575 N N . PRO A 1 79 ? 21.095 -18.426 -14.411 1.00 79.94 79 PRO A N 1
ATOM 576 C CA . PRO A 1 79 ? 20.033 -19.391 -14.168 1.00 79.94 79 PRO A CA 1
ATOM 577 C C . PRO A 1 79 ? 20.346 -20.696 -14.900 1.00 79.94 79 PRO A C 1
ATOM 579 O O . PRO A 1 79 ? 20.753 -20.684 -16.063 1.00 79.94 79 PRO A O 1
ATOM 582 N N . VAL A 1 80 ? 20.106 -21.835 -14.251 1.00 78.94 80 VAL A N 1
ATOM 583 C CA . VAL A 1 80 ? 20.093 -23.112 -14.970 1.00 78.94 80 VAL A CA 1
ATOM 584 C C . VAL A 1 80 ? 18.819 -23.141 -15.811 1.00 78.94 80 VAL A C 1
ATOM 586 O O . VAL A 1 80 ? 17.715 -23.311 -15.294 1.00 78.94 80 VAL A O 1
ATOM 589 N N . VAL A 1 81 ? 18.956 -22.899 -17.115 1.00 73.44 81 VAL A N 1
ATOM 590 C CA . VAL A 1 81 ? 17.808 -22.769 -18.021 1.00 73.44 81 VAL A CA 1
ATOM 591 C C . VAL A 1 81 ? 17.278 -24.154 -18.393 1.00 73.44 81 VAL A C 1
ATOM 593 O O . VAL A 1 81 ? 17.674 -24.735 -19.399 1.00 73.44 81 VAL A O 1
ATOM 596 N N . TYR A 1 82 ? 16.350 -24.682 -17.594 1.00 73.75 82 TYR A N 1
ATOM 597 C CA . TYR A 1 82 ? 15.593 -25.893 -17.949 1.00 73.75 82 TYR A CA 1
ATOM 598 C C . TYR A 1 82 ? 14.458 -25.598 -18.943 1.00 73.75 82 TYR A C 1
ATOM 600 O O . TYR A 1 82 ? 14.095 -26.442 -19.762 1.00 73.75 82 TYR A O 1
ATOM 608 N N . ARG A 1 83 ? 13.893 -24.385 -18.885 1.00 81.06 83 ARG A N 1
ATOM 609 C CA . ARG A 1 83 ? 12.849 -23.883 -19.785 1.00 81.06 83 ARG A CA 1
ATOM 610 C C . ARG A 1 83 ? 13.013 -22.374 -19.948 1.00 81.06 83 ARG A C 1
ATOM 612 O O . ARG A 1 83 ? 13.288 -21.675 -18.979 1.00 81.06 83 ARG A O 1
ATOM 619 N N . PHE A 1 84 ? 12.833 -21.876 -21.171 1.00 88.00 84 PHE A N 1
ATOM 620 C CA . PHE A 1 84 ? 12.852 -20.436 -21.430 1.00 88.00 84 PHE A CA 1
ATOM 621 C C . PHE A 1 84 ? 11.600 -19.772 -20.827 1.00 88.00 84 PHE A C 1
ATOM 623 O O . PHE A 1 84 ? 10.503 -20.228 -21.194 1.00 88.00 84 PHE A O 1
ATOM 630 N N . PRO A 1 85 ? 11.742 -18.730 -19.979 1.00 92.25 85 PRO A N 1
ATOM 631 C CA . PRO A 1 85 ? 10.628 -18.086 -19.281 1.00 92.25 85 PRO A CA 1
ATOM 632 C C . PRO A 1 85 ? 9.513 -17.649 -20.231 1.00 92.25 85 PRO A C 1
ATOM 634 O O . PRO A 1 85 ? 9.791 -17.082 -21.292 1.00 92.25 85 PRO A O 1
ATOM 637 N N . ALA A 1 86 ? 8.257 -17.905 -19.869 1.00 95.19 86 ALA A N 1
ATOM 638 C CA . ALA A 1 86 ? 7.106 -17.519 -20.680 1.00 95.19 86 ALA A CA 1
ATOM 639 C C . ALA A 1 86 ? 7.030 -15.996 -20.884 1.00 95.19 86 ALA A C 1
ATOM 641 O O . ALA A 1 86 ? 6.872 -15.541 -22.020 1.00 95.19 86 ALA A O 1
ATOM 642 N N . ALA A 1 87 ? 7.251 -15.206 -19.828 1.00 95.94 87 ALA A N 1
ATOM 643 C CA . ALA A 1 87 ? 7.146 -13.747 -19.880 1.00 95.94 87 ALA A CA 1
ATOM 644 C C . ALA A 1 87 ? 8.175 -13.099 -20.828 1.00 95.94 87 ALA A C 1
ATOM 646 O O . ALA A 1 87 ? 7.900 -12.072 -21.448 1.00 95.94 87 ALA A O 1
ATOM 647 N N . ALA A 1 88 ? 9.339 -13.732 -21.010 1.00 92.56 88 ALA A N 1
ATOM 648 C CA . ALA A 1 88 ? 10.389 -13.261 -21.915 1.00 92.56 88 ALA A CA 1
ATOM 649 C C . ALA A 1 88 ? 10.053 -13.459 -23.409 1.00 92.56 88 ALA A C 1
ATOM 651 O O . ALA A 1 88 ? 10.805 -13.016 -24.273 1.00 92.56 88 ALA A O 1
ATOM 652 N N . ARG A 1 89 ? 8.941 -14.136 -23.738 1.00 94.38 89 ARG A N 1
ATOM 653 C CA . ARG A 1 89 ? 8.491 -14.376 -25.125 1.00 94.38 89 ARG A CA 1
ATOM 654 C C . ARG A 1 89 ? 7.536 -13.308 -25.651 1.00 94.38 89 ARG A C 1
ATOM 656 O O . ARG A 1 89 ? 7.148 -13.363 -26.815 1.00 94.38 89 ARG A O 1
ATOM 663 N N . ARG A 1 90 ? 7.127 -12.373 -24.798 1.00 95.12 90 ARG A N 1
ATOM 664 C CA . ARG A 1 90 ? 6.182 -11.302 -25.111 1.00 95.12 90 ARG A CA 1
ATOM 665 C C . ARG A 1 90 ? 6.768 -9.944 -24.748 1.00 95.12 90 ARG A C 1
ATOM 667 O O . ARG A 1 90 ? 7.767 -9.852 -24.031 1.00 95.12 90 ARG A O 1
ATOM 674 N N . ALA A 1 91 ? 6.117 -8.893 -25.236 1.00 95.94 91 ALA A N 1
ATOM 675 C CA . ALA A 1 91 ? 6.413 -7.535 -24.807 1.00 95.94 91 ALA A CA 1
ATOM 676 C C . ALA A 1 91 ? 6.240 -7.395 -23.276 1.00 95.94 91 ALA A C 1
ATOM 678 O O . ALA A 1 91 ? 5.441 -8.136 -22.680 1.00 95.94 91 ALA A O 1
ATOM 679 N N . PRO A 1 92 ? 6.977 -6.464 -22.641 1.00 96.88 92 PRO A N 1
ATOM 680 C CA . PRO A 1 92 ? 6.787 -6.169 -21.229 1.00 96.88 92 PRO A CA 1
ATOM 681 C C . PRO A 1 92 ? 5.330 -5.769 -20.964 1.00 96.88 92 PRO A C 1
ATOM 683 O O . PRO A 1 92 ? 4.756 -4.985 -21.717 1.00 96.88 92 PRO A O 1
ATOM 686 N N . SER A 1 93 ? 4.738 -6.293 -19.892 1.00 98.00 93 SER A N 1
ATOM 687 C CA . SER A 1 93 ? 3.449 -5.808 -19.395 1.00 98.00 93 SER A CA 1
ATOM 688 C C . SER A 1 93 ? 3.558 -4.344 -18.970 1.00 98.00 93 SER A C 1
ATOM 690 O O . SER A 1 93 ? 4.554 -3.942 -18.363 1.00 98.00 93 SER A O 1
ATOM 692 N N . LEU A 1 94 ? 2.512 -3.573 -19.251 1.00 98.00 94 LEU A N 1
ATOM 693 C CA . LEU A 1 94 ? 2.279 -2.298 -18.580 1.00 98.00 94 LEU A CA 1
ATOM 694 C C . LEU A 1 94 ? 1.722 -2.565 -17.175 1.00 98.00 94 LEU A C 1
ATOM 696 O O . LEU A 1 94 ? 1.161 -3.635 -16.924 1.00 98.00 94 LEU A O 1
ATOM 700 N N . LEU A 1 95 ? 1.920 -1.616 -16.267 1.00 98.00 95 LEU A N 1
ATOM 701 C CA . LEU A 1 95 ? 1.460 -1.709 -14.885 1.00 98.00 95 LEU A CA 1
ATOM 702 C C . LEU A 1 95 ? -0.016 -1.339 -14.811 1.00 98.00 95 LEU A C 1
ATOM 704 O O . LEU A 1 95 ? -0.395 -0.260 -15.265 1.00 98.00 95 LEU A O 1
ATOM 708 N N . THR A 1 96 ? -0.814 -2.192 -14.181 1.00 97.31 96 THR A N 1
ATOM 709 C CA . THR A 1 96 ? -2.188 -1.861 -13.806 1.00 97.31 96 THR A CA 1
ATOM 710 C C . THR A 1 96 ? -2.152 -0.951 -12.579 1.00 97.31 96 THR A C 1
ATOM 712 O O . THR A 1 96 ? -1.602 -1.370 -11.556 1.00 97.31 96 THR A O 1
ATOM 715 N N . PRO A 1 97 ? -2.690 0.281 -12.640 1.00 95.75 97 PRO A N 1
ATOM 716 C CA . PRO A 1 97 ? -2.743 1.160 -11.479 1.00 95.75 97 PRO A CA 1
ATOM 717 C C . PRO A 1 97 ? -3.492 0.525 -10.305 1.00 95.75 97 PRO A C 1
ATOM 719 O O . PRO A 1 97 ? -4.483 -0.177 -10.491 1.00 95.75 97 PRO A O 1
ATOM 722 N N . GLU A 1 98 ? -3.043 0.832 -9.092 1.00 95.31 98 GLU A N 1
ATOM 723 C CA . GLU A 1 98 ? -3.731 0.440 -7.864 1.00 95.31 98 GLU A CA 1
ATOM 724 C C . GLU A 1 98 ? -4.806 1.451 -7.437 1.00 95.31 98 GLU A C 1
ATOM 726 O O . GLU A 1 98 ? -4.964 2.524 -8.033 1.00 95.31 98 GLU A O 1
ATOM 731 N N . ALA A 1 99 ? -5.544 1.101 -6.378 1.00 95.75 99 ALA A N 1
ATOM 732 C CA . ALA A 1 99 ? -6.609 1.925 -5.809 1.00 95.75 99 ALA A CA 1
ATOM 733 C C . ALA A 1 99 ? -6.180 3.378 -5.515 1.00 95.75 99 ALA A C 1
ATOM 735 O O . ALA A 1 99 ? -5.008 3.684 -5.256 1.00 95.75 99 ALA A O 1
ATOM 736 N N . GLU A 1 100 ? -7.153 4.295 -5.507 1.00 96.50 100 GLU A N 1
ATOM 737 C CA . GLU A 1 100 ? -6.914 5.688 -5.121 1.00 96.50 100 GLU A CA 1
ATOM 738 C C . GLU A 1 100 ? -6.259 5.772 -3.732 1.00 96.50 100 GLU A C 1
ATOM 740 O O . GLU A 1 100 ? -6.601 5.037 -2.808 1.00 96.50 100 GLU A O 1
ATOM 745 N N . GLY A 1 101 ? -5.290 6.678 -3.588 1.00 97.31 101 GLY A N 1
ATOM 746 C CA . GLY A 1 101 ? -4.517 6.820 -2.357 1.00 97.31 101 GLY A CA 1
ATOM 747 C C . GLY A 1 101 ? -3.316 5.881 -2.259 1.00 97.31 101 GLY A C 1
ATOM 748 O O . GLY A 1 101 ? -2.675 5.860 -1.216 1.00 97.31 101 GLY A O 1
ATOM 749 N N . THR A 1 102 ? -2.974 5.136 -3.316 1.00 97.69 102 THR A N 1
ATOM 750 C CA . THR A 1 102 ? -1.687 4.418 -3.422 1.00 97.69 102 THR A CA 1
ATOM 751 C C . THR A 1 102 ? -0.584 5.210 -4.135 1.00 97.69 102 THR A C 1
ATOM 753 O O . THR A 1 102 ? 0.599 4.878 -4.012 1.00 97.69 102 THR A O 1
ATOM 756 N N . TRP A 1 103 ? -0.947 6.297 -4.826 1.00 96.81 103 TRP A N 1
ATOM 757 C CA . TRP A 1 103 ? -0.025 7.173 -5.548 1.00 96.81 103 TRP A CA 1
ATOM 758 C C . TRP A 1 103 ? -0.254 8.666 -5.227 1.00 96.81 103 TRP A C 1
ATOM 760 O O . TRP A 1 103 ? -1.126 9.290 -5.837 1.00 96.81 103 TRP A O 1
ATOM 770 N N . PRO A 1 104 ? 0.564 9.264 -4.335 1.00 96.81 104 PRO A N 1
ATOM 771 C CA . PRO A 1 104 ? 1.368 8.566 -3.325 1.00 96.81 104 PRO A CA 1
ATOM 772 C C . PRO A 1 104 ? 0.477 7.837 -2.313 1.00 96.81 104 PRO A C 1
ATOM 774 O O . PRO A 1 104 ? -0.741 8.024 -2.302 1.00 96.81 104 PRO A O 1
ATOM 777 N N . LEU A 1 105 ? 1.085 7.041 -1.428 1.00 97.75 105 LEU A N 1
ATOM 778 C CA . LEU A 1 105 ? 0.353 6.460 -0.301 1.00 97.75 105 LEU A CA 1
ATOM 779 C C . LEU A 1 105 ? -0.306 7.572 0.530 1.00 97.75 105 LEU A C 1
ATOM 781 O O . LEU A 1 105 ? 0.351 8.526 0.939 1.00 97.75 105 LEU A O 1
ATOM 785 N N . ARG A 1 106 ? -1.609 7.475 0.772 1.00 97.62 106 ARG A N 1
ATOM 786 C CA . ARG A 1 106 ? -2.405 8.463 1.507 1.00 97.62 106 ARG A CA 1
ATOM 787 C C . ARG A 1 106 ? -3.473 7.734 2.295 1.00 97.62 106 ARG A C 1
ATOM 789 O O . ARG A 1 106 ? -4.486 7.335 1.733 1.00 97.62 106 ARG A O 1
ATOM 796 N N . TYR A 1 107 ? -3.259 7.562 3.598 1.00 98.44 107 TYR A N 1
ATOM 797 C CA . TYR A 1 107 ? -4.195 6.834 4.458 1.00 98.44 107 TYR A CA 1
ATOM 798 C C . TYR A 1 107 ? -5.615 7.423 4.410 1.00 98.44 107 TYR A C 1
ATOM 800 O O . TYR A 1 107 ? -6.603 6.692 4.379 1.00 98.44 107 TYR A O 1
ATOM 808 N N . ASP A 1 108 ? -5.712 8.750 4.346 1.00 98.12 108 ASP A N 1
ATOM 809 C CA . ASP A 1 108 ? -6.968 9.495 4.270 1.00 98.12 108 ASP A CA 1
ATOM 810 C C . ASP A 1 108 ? -7.741 9.284 2.959 1.00 98.12 108 ASP A C 1
ATOM 812 O O . ASP A 1 108 ? -8.950 9.483 2.941 1.00 98.12 108 ASP A O 1
ATOM 816 N N . ARG A 1 109 ? -7.071 8.854 1.882 1.00 98.25 109 ARG A N 1
ATOM 817 C CA . ARG A 1 109 ? -7.703 8.523 0.590 1.00 98.25 109 ARG A CA 1
ATOM 818 C C . ARG A 1 109 ? -7.853 7.015 0.370 1.00 98.25 109 ARG A C 1
ATOM 820 O O . ARG A 1 109 ? -8.800 6.573 -0.268 1.00 98.25 109 ARG A O 1
ATOM 827 N N . LEU A 1 110 ? -6.927 6.231 0.916 1.00 98.50 110 LEU A N 1
ATOM 828 C CA . LEU A 1 110 ? -6.856 4.788 0.724 1.00 98.50 110 LEU A CA 1
ATOM 829 C C . LEU A 1 110 ? -7.755 4.034 1.710 1.00 98.50 110 LEU A C 1
ATOM 831 O O . LEU A 1 110 ? -8.580 3.223 1.295 1.00 98.50 110 LEU A O 1
ATOM 835 N N . VAL A 1 111 ? -7.612 4.320 3.008 1.00 98.69 111 VAL A N 1
ATOM 836 C CA . VAL A 1 111 ? -8.213 3.532 4.097 1.00 98.69 111 VAL A CA 1
ATOM 837 C C . VAL A 1 111 ? -9.422 4.221 4.709 1.00 98.69 111 VAL A C 1
ATOM 839 O O . VAL A 1 111 ? -10.440 3.567 4.920 1.00 98.69 111 VAL A O 1
ATOM 842 N N . GLN A 1 112 ? -9.346 5.528 4.983 1.00 98.75 112 GLN A N 1
ATOM 843 C CA . GLN A 1 112 ? -10.446 6.239 5.647 1.00 98.75 112 GLN A CA 1
ATOM 844 C C . GLN A 1 112 ? -11.802 6.053 4.936 1.00 98.75 112 GLN A C 1
ATOM 846 O O . GLN A 1 112 ? -12.762 5.761 5.644 1.00 98.75 112 GLN A O 1
ATOM 851 N N . PRO A 1 113 ? -11.910 6.079 3.589 1.00 98.56 113 PRO A N 1
ATOM 852 C CA . PRO A 1 113 ? -13.195 5.848 2.922 1.00 98.56 113 PRO A CA 1
ATOM 853 C C . PRO A 1 113 ? -13.808 4.467 3.202 1.00 98.56 113 PRO A C 1
ATOM 855 O O . PRO A 1 113 ? -15.028 4.342 3.297 1.00 98.56 113 PRO A O 1
ATOM 858 N N . VAL A 1 114 ? -12.976 3.434 3.392 1.00 98.38 114 VAL A N 1
ATOM 859 C CA . VAL A 1 114 ? -13.438 2.090 3.785 1.00 98.38 114 VAL A CA 1
ATOM 860 C C . VAL A 1 114 ? -14.044 2.129 5.190 1.00 98.38 114 VAL A C 1
ATOM 862 O O . VAL A 1 114 ? -15.112 1.560 5.437 1.00 98.38 114 VAL A O 1
ATOM 865 N N . LEU A 1 115 ? -13.383 2.838 6.110 1.00 98.50 115 LEU A N 1
ATOM 866 C CA . LEU A 1 115 ? -13.849 2.995 7.487 1.00 98.50 115 LEU A CA 1
ATOM 867 C C . LEU A 1 115 ? -15.127 3.829 7.560 1.00 98.50 115 LEU A C 1
ATOM 869 O O . LEU A 1 115 ? -16.042 3.467 8.298 1.00 98.50 115 LEU A O 1
ATOM 873 N N . ASP A 1 116 ? -15.216 4.909 6.787 1.00 98.38 116 ASP A N 1
ATOM 874 C CA . ASP A 1 116 ? -16.389 5.782 6.742 1.00 98.38 116 ASP A CA 1
ATOM 875 C C . ASP A 1 116 ? -17.633 5.010 6.284 1.00 98.38 116 ASP A C 1
ATOM 877 O O . ASP A 1 116 ? -18.702 5.131 6.886 1.00 98.38 116 ASP A O 1
ATOM 881 N N . ALA A 1 117 ? -17.482 4.155 5.268 1.00 97.00 117 ALA A N 1
ATOM 882 C CA . ALA A 1 117 ? -18.575 3.352 4.728 1.00 97.00 117 ALA A CA 1
ATOM 883 C C . ALA A 1 117 ? -19.049 2.246 5.690 1.00 97.00 117 ALA A C 1
ATOM 885 O O . ALA A 1 117 ? -20.251 1.974 5.792 1.00 97.00 117 ALA A O 1
ATOM 886 N N . SER A 1 118 ? -18.116 1.600 6.398 1.00 96.25 118 SER A N 1
ATOM 887 C CA . SER A 1 118 ? -18.401 0.332 7.086 1.00 96.25 118 SER A CA 1
ATOM 888 C C . SER A 1 118 ? -18.347 0.401 8.612 1.00 96.25 118 SER A C 1
ATOM 890 O O . SER A 1 118 ? -19.077 -0.343 9.273 1.00 96.25 118 SER A O 1
ATOM 892 N N . CYS A 1 119 ? -17.536 1.293 9.183 1.00 97.50 119 CYS A N 1
ATOM 893 C CA . CYS A 1 119 ? -17.133 1.244 10.592 1.00 97.50 119 CYS A CA 1
ATOM 894 C C . CYS A 1 119 ? -17.570 2.478 11.397 1.00 97.50 119 CYS A C 1
ATOM 896 O O . CYS A 1 119 ? -18.066 2.337 12.518 1.00 97.50 119 CYS A O 1
ATOM 898 N N . VAL A 1 120 ? -17.433 3.685 10.836 1.00 98.06 120 VAL A N 1
ATOM 899 C CA . VAL A 1 120 ? -17.607 4.959 11.566 1.00 98.06 120 VAL A CA 1
ATOM 900 C C . VAL A 1 120 ? -19.001 5.120 12.168 1.00 98.06 120 VAL A C 1
ATOM 902 O O . VAL A 1 120 ? -19.134 5.725 13.228 1.00 98.06 120 VAL A O 1
ATOM 905 N N . ARG A 1 121 ? -20.040 4.509 11.576 1.00 96.44 121 ARG A N 1
ATOM 906 C CA . ARG A 1 121 ? -21.414 4.575 12.111 1.00 96.44 121 ARG A CA 1
ATOM 907 C C . ARG A 1 121 ? -21.488 4.189 13.601 1.00 96.44 121 ARG A C 1
ATOM 909 O O . ARG A 1 121 ? -22.244 4.813 14.343 1.00 96.44 121 ARG A O 1
ATOM 916 N N . CYS A 1 122 ? -20.708 3.182 14.005 1.00 97.31 122 CYS A N 1
ATOM 917 C CA . CYS A 1 122 ? -20.637 2.659 15.374 1.00 97.31 122 CYS A CA 1
ATOM 918 C C . CYS A 1 122 ? -19.380 3.152 16.108 1.00 97.31 122 CYS A C 1
ATOM 920 O O . CYS A 1 122 ? -19.402 3.353 17.319 1.00 97.31 122 CYS A O 1
ATOM 922 N N . HIS A 1 123 ? -18.287 3.352 15.372 1.00 98.06 123 HIS A N 1
ATOM 923 C CA . HIS A 1 123 ? -16.978 3.741 15.891 1.00 98.06 123 HIS A CA 1
ATOM 924 C C . HIS A 1 123 ? -16.765 5.257 15.852 1.00 98.06 123 HIS A C 1
ATOM 926 O O . HIS A 1 123 ? -15.808 5.753 15.256 1.00 98.06 123 HIS A O 1
ATOM 932 N N . GLN A 1 124 ? -17.684 5.993 16.477 1.00 98.12 124 GLN A N 1
ATOM 933 C CA . GLN A 1 124 ? -17.632 7.450 16.585 1.00 98.12 124 GLN A CA 1
ATOM 934 C C . GLN A 1 124 ? -18.019 7.923 17.994 1.00 98.12 124 GLN A C 1
ATOM 936 O O . GLN A 1 124 ? -18.825 7.265 18.667 1.00 98.12 124 GLN A O 1
ATOM 941 N N . PRO A 1 125 ? -17.502 9.080 18.446 1.00 97.06 125 PRO A N 1
ATOM 942 C CA . PRO A 1 125 ? -17.891 9.660 19.723 1.00 97.06 125 PRO A CA 1
ATOM 943 C C . PRO A 1 125 ? -19.409 9.863 19.825 1.00 97.06 125 PRO A C 1
ATOM 945 O O . PRO A 1 125 ? -20.041 10.401 18.920 1.00 97.06 125 PRO A O 1
ATOM 948 N N . GLY A 1 126 ? -19.994 9.456 20.953 1.00 94.81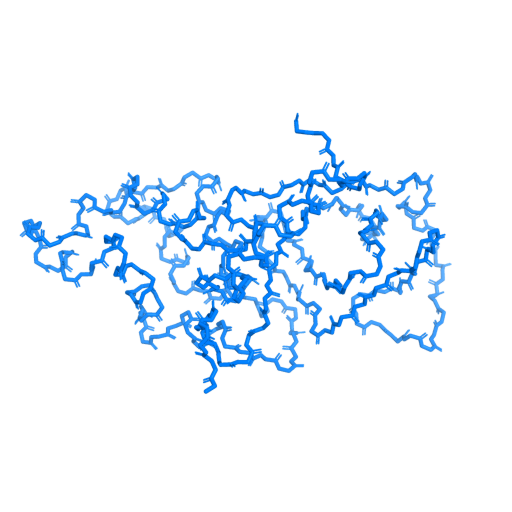 126 GLY A N 1
ATOM 949 C CA . GLY A 1 126 ? -21.428 9.616 21.215 1.00 94.81 126 GLY A CA 1
ATOM 950 C C . GLY A 1 126 ? -22.325 8.502 20.666 1.00 94.81 126 GLY A C 1
ATOM 951 O O . GLY A 1 126 ? -23.539 8.588 20.842 1.00 94.81 126 GLY A O 1
ATOM 952 N N . TYR A 1 127 ? -21.770 7.450 20.052 1.00 97.38 127 TYR A N 1
ATOM 953 C CA . TYR A 1 127 ? -22.537 6.238 19.756 1.00 97.38 127 TYR A CA 1
ATOM 954 C C . TYR A 1 127 ? -23.002 5.537 21.049 1.00 97.38 127 TYR A C 1
ATOM 956 O O . TYR A 1 127 ? -22.321 5.584 22.075 1.00 97.38 127 TYR A O 1
ATOM 964 N N . ASN A 1 128 ? -24.175 4.894 21.001 1.00 96.88 128 ASN A N 1
ATOM 965 C CA . ASN A 1 128 ? -24.847 4.346 22.188 1.00 96.88 128 ASN A CA 1
ATOM 966 C C . ASN A 1 128 ? -24.042 3.240 22.890 1.00 96.88 128 ASN A C 1
ATOM 968 O O . ASN A 1 128 ? -24.090 3.134 24.115 1.00 96.88 128 ASN A O 1
ATOM 972 N N . ASP A 1 129 ? -23.316 2.415 22.130 1.00 96.50 129 ASP A N 1
ATOM 973 C CA . ASP A 1 129 ? -22.383 1.444 22.701 1.00 96.50 129 ASP A CA 1
ATOM 974 C C . ASP A 1 129 ? -21.063 2.146 23.040 1.00 96.50 129 ASP A C 1
ATOM 976 O O . ASP A 1 129 ? -20.292 2.532 22.157 1.00 96.50 129 ASP A O 1
ATOM 980 N N . THR A 1 130 ? -20.793 2.289 24.337 1.00 95.88 130 THR A N 1
ATOM 981 C CA . THR A 1 130 ? -19.604 2.981 24.843 1.00 95.88 130 THR A CA 1
ATOM 982 C C . THR A 1 130 ? -18.301 2.270 24.490 1.00 95.88 130 THR A C 1
ATOM 984 O O . THR A 1 130 ? -17.273 2.934 24.364 1.00 95.88 130 THR A O 1
ATOM 987 N N . ARG A 1 131 ? -18.317 0.945 24.296 1.00 94.81 131 ARG A N 1
ATOM 988 C CA . ARG A 1 131 ? -17.139 0.178 23.882 1.00 94.81 131 ARG A CA 1
ATOM 989 C C . ARG A 1 131 ? -16.817 0.437 22.414 1.00 94.81 131 ARG A C 1
ATOM 991 O O . ARG A 1 131 ? -15.648 0.630 22.090 1.00 94.81 131 ARG A O 1
ATOM 998 N N . ALA A 1 132 ? -17.831 0.475 21.551 1.00 95.75 132 ALA A N 1
ATOM 999 C CA . ALA A 1 132 ? -17.647 0.820 20.141 1.00 95.75 132 ALA A CA 1
ATOM 1000 C C . ALA A 1 132 ? -17.209 2.286 19.979 1.00 95.75 132 ALA A C 1
ATOM 1002 O O . ALA A 1 132 ? -16.218 2.557 19.302 1.00 95.75 132 ALA A O 1
ATOM 1003 N N . ALA A 1 133 ? -17.868 3.212 20.686 1.00 96.94 133 ALA A N 1
ATOM 1004 C CA . ALA A 1 133 ? -17.549 4.640 20.662 1.00 96.94 133 ALA A CA 1
ATOM 1005 C C . ALA A 1 133 ? -16.130 4.960 21.171 1.00 96.94 133 ALA A C 1
ATOM 1007 O O . ALA A 1 133 ? -15.526 5.936 20.734 1.00 96.94 133 ALA A O 1
ATOM 1008 N N . ALA A 1 134 ? -15.592 4.152 22.095 1.00 96.31 134 ALA A N 1
ATOM 1009 C CA . ALA A 1 134 ? -14.230 4.313 22.609 1.00 96.31 134 ALA A CA 1
ATOM 1010 C C . ALA A 1 134 ? -13.145 3.965 21.576 1.00 96.31 134 ALA A C 1
ATOM 1012 O O . ALA A 1 134 ? -12.021 4.457 21.679 1.00 96.31 134 ALA A O 1
ATOM 1013 N N . PHE A 1 135 ? -13.462 3.128 20.586 1.00 97.50 135 PHE A N 1
ATOM 1014 C CA . PHE A 1 135 ? -12.569 2.810 19.476 1.00 97.50 135 PHE A CA 1
ATOM 1015 C C . PHE A 1 135 ? -12.887 3.740 18.299 1.00 97.50 135 PHE A C 1
ATOM 1017 O O . PHE A 1 135 ? -13.577 3.353 17.363 1.00 97.50 135 PHE A O 1
ATOM 1024 N N . ASP A 1 136 ? -12.442 4.995 18.396 1.00 98.19 136 ASP A N 1
ATOM 1025 C CA . ASP A 1 136 ? -12.785 6.072 17.457 1.00 98.19 136 ASP A CA 1
ATOM 1026 C C . ASP A 1 136 ? -12.084 5.898 16.098 1.00 98.19 136 ASP A C 1
ATOM 1028 O O . ASP A 1 136 ? -10.854 5.979 15.995 1.00 98.19 136 ASP A O 1
ATOM 1032 N N . LEU A 1 137 ? -12.883 5.673 15.051 1.00 98.56 137 LEU A N 1
ATOM 1033 C CA . LEU A 1 137 ? -12.434 5.507 13.667 1.00 98.56 137 LEU A CA 1
ATOM 1034 C C . LEU A 1 137 ? -12.788 6.702 12.772 1.00 98.56 137 LEU A C 1
ATOM 1036 O O . LEU A 1 137 ? -12.674 6.612 11.547 1.00 98.56 137 LEU A O 1
ATOM 1040 N N . THR A 1 138 ? -13.173 7.834 13.358 1.00 98.50 138 THR A N 1
ATOM 1041 C CA . THR A 1 138 ? -13.396 9.069 12.603 1.00 98.50 138 THR A CA 1
ATOM 1042 C C . THR A 1 138 ? -12.087 9.636 12.042 1.00 98.50 138 THR A C 1
ATOM 1044 O O . THR A 1 138 ? -10.970 9.316 12.483 1.00 98.50 138 THR A O 1
ATOM 1047 N N . GLN A 1 139 ? -12.222 10.495 11.031 1.00 97.44 139 GLN A N 1
ATOM 1048 C CA . GLN A 1 139 ? -11.097 11.145 10.372 1.00 97.44 139 GLN A CA 1
ATOM 1049 C C . GLN A 1 139 ? -10.197 11.881 11.381 1.00 97.44 139 GLN A C 1
ATOM 1051 O O . GLN A 1 139 ? -10.653 12.619 12.250 1.00 97.44 139 GLN A O 1
ATOM 1056 N N . GLY A 1 140 ? -8.884 11.679 11.254 1.00 95.81 140 GLY A N 1
ATOM 1057 C CA . GLY A 1 140 ? -7.875 12.269 12.142 1.00 95.81 140 GLY A CA 1
ATOM 1058 C C . GLY A 1 140 ? -7.591 11.465 13.415 1.00 95.81 140 GLY A C 1
ATOM 1059 O O . GLY A 1 140 ? -6.583 11.734 14.067 1.00 95.81 140 GLY A O 1
ATOM 1060 N N . LYS A 1 141 ? -8.413 10.459 13.747 1.00 98.19 141 LYS A N 1
ATOM 1061 C CA . LYS A 1 141 ? -8.184 9.527 14.868 1.00 98.19 141 LYS A CA 1
ATOM 1062 C C . LYS A 1 141 ? -7.886 8.108 14.408 1.00 98.19 141 LYS A C 1
ATOM 1064 O O . LYS A 1 141 ? -6.984 7.470 14.947 1.00 98.19 141 LYS A O 1
ATOM 1069 N N . SER A 1 142 ? -8.588 7.659 13.373 1.00 98.50 142 SER A N 1
ATOM 1070 C CA . SER A 1 142 ? -8.595 6.267 12.924 1.00 98.50 142 SER A CA 1
ATOM 1071 C C . SER A 1 142 ? -7.213 5.652 12.695 1.00 98.50 142 SER A C 1
ATOM 1073 O O . SER A 1 142 ? -7.000 4.516 13.098 1.00 98.50 142 SER A O 1
ATOM 1075 N N . TYR A 1 143 ? -6.255 6.388 12.117 1.00 98.44 143 TYR A N 1
ATOM 1076 C CA . TYR A 1 143 ? -4.904 5.865 11.891 1.00 98.44 143 TYR A CA 1
ATOM 1077 C C . TYR A 1 143 ? -4.262 5.415 13.205 1.00 98.44 143 TYR A C 1
ATOM 1079 O O . TYR A 1 143 ? -3.815 4.279 13.326 1.00 98.44 143 TYR A O 1
ATOM 1087 N N . ASP A 1 144 ? -4.233 6.293 14.211 1.00 97.94 144 ASP A N 1
ATOM 1088 C CA . ASP A 1 144 ? -3.586 5.986 15.487 1.00 97.94 144 ASP A CA 1
ATOM 1089 C C . ASP A 1 144 ? -4.360 4.904 16.250 1.00 97.94 144 ASP A C 1
ATOM 1091 O O . ASP A 1 144 ? -3.746 4.034 16.870 1.00 97.94 144 ASP A O 1
ATOM 1095 N N . THR A 1 145 ? -5.690 4.902 16.127 1.00 98.38 145 THR A N 1
ATOM 1096 C CA . THR A 1 145 ? -6.568 3.856 16.663 1.00 98.38 145 THR A CA 1
ATOM 1097 C C . THR A 1 145 ? -6.253 2.479 16.060 1.00 98.38 145 THR A C 1
ATOM 1099 O O . THR A 1 145 ? -6.065 1.517 16.805 1.00 98.38 145 THR A O 1
ATOM 1102 N N . LEU A 1 146 ? -6.136 2.367 14.730 1.00 98.44 146 LEU A N 1
ATOM 1103 C CA . LEU A 1 146 ? -5.821 1.104 14.052 1.00 98.44 146 LEU A CA 1
ATOM 1104 C C . LEU A 1 146 ? -4.386 0.643 14.324 1.00 98.44 146 LEU A C 1
ATOM 1106 O O . LEU A 1 146 ? -4.163 -0.534 14.593 1.00 98.44 146 LEU A O 1
ATOM 1110 N N . ILE A 1 147 ? -3.410 1.555 14.308 1.00 98.12 147 ILE A N 1
ATOM 1111 C CA . ILE A 1 147 ? -2.014 1.223 14.627 1.00 98.12 147 ILE A CA 1
ATOM 1112 C C . ILE A 1 147 ? -1.863 0.755 16.085 1.00 98.12 147 ILE A C 1
ATOM 1114 O O . ILE A 1 147 ? -1.010 -0.087 16.371 1.00 98.12 147 ILE A O 1
ATOM 1118 N N . GLY A 1 148 ? -2.686 1.274 17.002 1.00 97.81 148 GLY A N 1
ATOM 1119 C CA . GLY A 1 148 ? -2.721 0.875 18.412 1.00 97.81 148 GLY A CA 1
ATOM 1120 C C . GLY A 1 148 ? -3.511 -0.405 18.714 1.00 97.81 148 GLY A C 1
ATOM 1121 O O . GLY A 1 148 ? -3.465 -0.893 19.844 1.00 97.81 148 GLY A O 1
ATOM 1122 N N . TYR A 1 149 ? -4.228 -0.965 17.737 1.00 97.62 149 TYR A N 1
ATOM 1123 C CA . TYR A 1 149 ? -5.074 -2.145 17.923 1.00 97.62 149 TYR A CA 1
ATOM 1124 C C . TYR A 1 149 ? -4.278 -3.392 18.355 1.00 97.62 149 TYR A C 1
ATOM 1126 O O . TYR A 1 149 ? -3.135 -3.594 17.943 1.00 97.62 149 TYR A O 1
ATOM 1134 N N . ALA A 1 150 ? -4.917 -4.242 19.172 1.00 96.88 150 ALA A N 1
ATOM 1135 C CA . ALA A 1 150 ? -4.418 -5.548 19.623 1.00 96.88 150 ALA A CA 1
ATOM 1136 C C . ALA A 1 150 ? -2.966 -5.533 20.147 1.00 96.88 150 ALA A C 1
ATOM 1138 O O . ALA A 1 150 ? -2.125 -6.309 19.692 1.00 96.88 150 ALA A O 1
ATOM 1139 N N . ASP A 1 151 ? -2.695 -4.650 21.115 1.00 96.81 151 ASP A N 1
ATOM 1140 C CA . ASP A 1 151 ? -1.371 -4.426 21.714 1.00 96.81 151 ASP A CA 1
ATOM 1141 C C . ASP A 1 151 ? -0.324 -3.917 20.708 1.00 96.81 151 ASP A C 1
ATOM 1143 O O . ASP A 1 151 ? 0.839 -4.319 20.734 1.00 96.81 151 ASP A O 1
ATOM 1147 N N . ASN A 1 152 ? -0.728 -2.980 19.842 1.00 97.50 152 ASN A N 1
ATOM 1148 C CA . ASN A 1 152 ? 0.094 -2.424 18.762 1.00 97.50 152 ASN A CA 1
ATOM 1149 C C . ASN A 1 152 ? 0.547 -3.477 17.729 1.00 97.50 152 ASN A C 1
ATOM 1151 O O . ASN A 1 152 ? 1.679 -3.431 17.243 1.00 97.50 152 ASN A O 1
ATOM 1155 N N . ASP A 1 153 ? -0.328 -4.422 17.380 1.00 98.31 153 ASP A N 1
ATOM 1156 C CA . ASP A 1 153 ? -0.032 -5.519 16.449 1.00 98.31 153 ASP A CA 1
ATOM 1157 C C . ASP A 1 153 ? 0.484 -5.005 15.095 1.00 98.31 153 ASP A C 1
ATOM 1159 O O . ASP A 1 153 ? 1.611 -5.302 14.692 1.00 98.31 153 ASP A O 1
ATOM 1163 N N . LEU A 1 154 ? -0.292 -4.132 14.442 1.00 97.75 154 LEU A N 1
ATOM 1164 C CA . LEU A 1 154 ? 0.085 -3.533 13.160 1.00 97.75 154 LEU A CA 1
ATOM 1165 C C . LEU A 1 154 ? 1.359 -2.697 13.262 1.00 97.75 154 LEU A C 1
ATOM 1167 O O . LEU A 1 154 ? 2.182 -2.746 12.353 1.00 97.75 154 LEU A O 1
ATOM 1171 N N . ARG A 1 155 ? 1.558 -1.967 14.368 1.00 97.31 155 ARG A N 1
ATOM 1172 C CA . ARG A 1 155 ? 2.797 -1.213 14.600 1.00 97.31 155 ARG A CA 1
ATOM 1173 C C . ARG A 1 155 ? 4.010 -2.138 14.573 1.00 97.31 155 ARG A C 1
ATOM 1175 O O . ARG A 1 155 ? 4.990 -1.824 13.912 1.00 97.31 155 ARG A O 1
ATOM 1182 N N . THR A 1 156 ? 3.949 -3.261 15.284 1.00 97.00 156 THR A N 1
ATOM 1183 C CA . THR A 1 156 ? 5.056 -4.221 15.353 1.00 97.00 15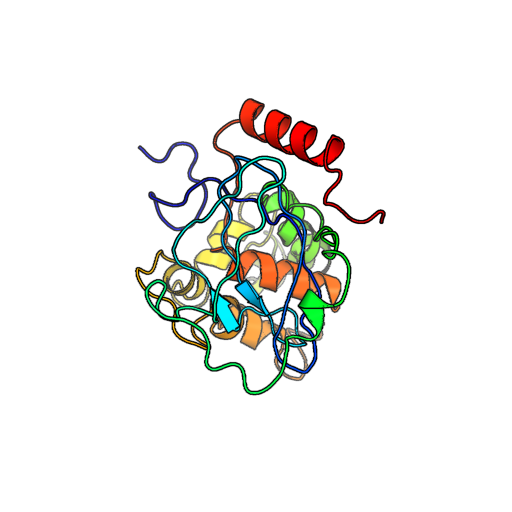6 THR A CA 1
ATOM 1184 C C . THR A 1 156 ? 5.295 -4.889 14.001 1.00 97.00 156 THR A C 1
ATOM 1186 O O . THR A 1 156 ? 6.443 -5.031 13.584 1.00 97.00 156 THR A O 1
ATOM 1189 N N . LEU A 1 157 ? 4.230 -5.276 13.293 1.00 96.69 157 LEU A N 1
ATOM 1190 C CA . LEU A 1 157 ? 4.341 -5.945 11.995 1.00 96.69 157 LEU A CA 1
ATOM 1191 C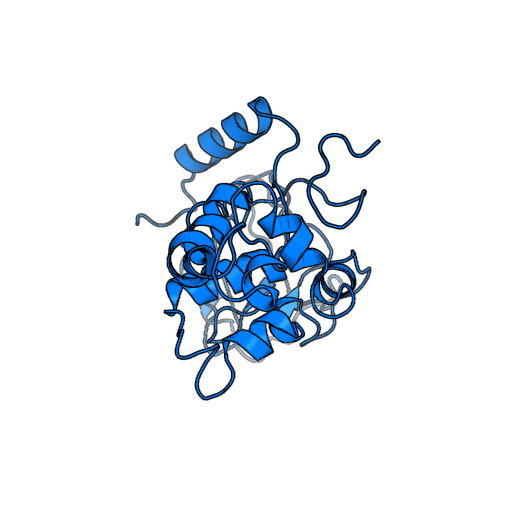 C . LEU A 1 157 ? 4.867 -5.017 10.891 1.00 96.69 157 LEU A C 1
ATOM 1193 O O . LEU A 1 157 ? 5.697 -5.444 10.087 1.00 96.69 157 LEU A O 1
ATOM 1197 N N . ALA A 1 158 ? 4.391 -3.769 10.857 1.00 95.81 158 ALA A N 1
ATOM 1198 C CA . ALA A 1 158 ? 4.754 -2.770 9.854 1.00 95.81 158 ALA A CA 1
ATOM 1199 C C . ALA A 1 158 ? 6.096 -2.079 10.129 1.00 95.81 158 ALA A C 1
ATOM 1201 O O . ALA A 1 158 ? 6.627 -1.431 9.227 1.00 95.81 158 ALA A O 1
ATOM 1202 N N . PHE A 1 159 ? 6.650 -2.212 11.341 1.00 94.56 159 PHE A N 1
ATOM 1203 C CA . PHE A 1 159 ? 7.966 -1.669 11.663 1.00 94.56 159 PHE A CA 1
ATOM 1204 C C . PHE A 1 159 ? 9.033 -2.223 10.711 1.00 94.56 159 PHE A C 1
ATOM 1206 O O . PHE A 1 159 ? 8.953 -3.360 10.236 1.00 94.56 159 PHE A O 1
ATOM 1213 N N . GLU A 1 160 ? 10.040 -1.406 10.412 1.00 84.56 160 GLU A N 1
ATOM 1214 C CA . GLU A 1 160 ? 11.062 -1.754 9.434 1.00 84.56 160 GLU A CA 1
ATOM 1215 C C . GLU A 1 160 ? 11.826 -3.033 9.816 1.00 84.56 160 GLU A C 1
ATOM 1217 O O . GLU A 1 160 ? 12.197 -3.256 10.970 1.00 84.56 160 GLU A O 1
ATOM 1222 N N . LYS A 1 161 ? 12.063 -3.886 8.812 1.00 88.12 161 LYS A N 1
ATOM 1223 C CA . LYS A 1 161 ? 12.783 -5.156 8.942 1.00 88.12 161 LYS A CA 1
ATOM 1224 C C . LYS A 1 161 ? 13.913 -5.214 7.918 1.00 88.12 161 LYS A C 1
ATOM 1226 O O . LYS A 1 161 ? 13.695 -4.954 6.735 1.00 88.12 161 LYS A O 1
ATOM 1231 N N . ASN A 1 162 ? 15.075 -5.702 8.351 1.00 86.69 162 ASN A N 1
ATOM 1232 C CA . ASN A 1 162 ? 16.251 -5.905 7.492 1.00 86.69 162 ASN A CA 1
ATOM 1233 C C . ASN A 1 162 ? 16.111 -7.087 6.515 1.00 86.69 162 ASN A C 1
ATOM 1235 O O . ASN A 1 162 ? 16.896 -7.227 5.581 1.00 86.69 162 ASN A O 1
ATOM 1239 N N . ARG A 1 16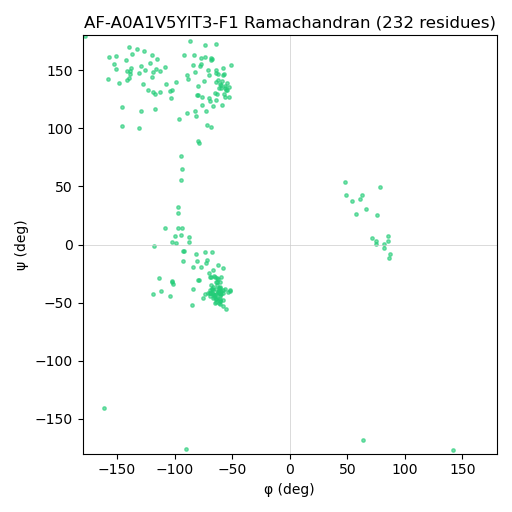3 ? 15.140 -7.979 6.743 1.00 89.06 163 ARG A N 1
ATOM 1240 C CA . ARG A 1 163 ? 14.926 -9.199 5.957 1.00 89.06 163 ARG A CA 1
ATOM 1241 C C . ARG A 1 163 ? 13.436 -9.420 5.723 1.00 89.06 163 ARG A C 1
ATOM 1243 O O . ARG A 1 163 ? 12.612 -9.059 6.556 1.00 89.06 163 ARG A O 1
ATOM 1250 N N . SER A 1 164 ? 13.109 -10.028 4.584 1.00 91.75 164 SER A N 1
ATOM 1251 C CA . SER A 1 164 ? 11.771 -10.539 4.283 1.00 91.75 164 SER A CA 1
ATOM 1252 C C . SER A 1 164 ? 11.829 -12.050 4.111 1.00 91.75 164 SER A C 1
ATOM 1254 O O . SER A 1 164 ? 12.470 -12.556 3.181 1.00 91.75 164 SER A O 1
ATOM 1256 N N . GLU A 1 165 ? 11.139 -12.750 5.006 1.00 93.50 165 GLU A N 1
ATOM 1257 C CA . GLU A 1 165 ? 10.844 -14.173 4.860 1.00 93.50 165 GLU A CA 1
ATOM 1258 C C . GLU A 1 165 ? 9.602 -14.367 3.996 1.00 93.50 165 GLU A C 1
ATOM 1260 O O . GLU A 1 165 ? 8.735 -13.495 3.924 1.00 93.50 165 GLU A O 1
ATOM 1265 N N . VAL A 1 166 ? 9.514 -15.527 3.349 1.00 94.88 166 VAL A N 1
ATOM 1266 C CA . VAL A 1 166 ? 8.304 -15.938 2.631 1.00 94.88 166 VAL A CA 1
ATOM 1267 C C . VAL A 1 166 ? 7.167 -16.112 3.642 1.00 94.88 166 VAL A C 1
ATOM 1269 O O . VAL A 1 166 ? 7.308 -16.860 4.606 1.00 94.88 166 VAL A O 1
ATOM 1272 N N . GLY A 1 167 ? 6.051 -15.417 3.426 1.00 94.31 167 GLY A N 1
ATOM 1273 C CA . GLY A 1 167 ? 4.874 -15.429 4.297 1.00 94.31 167 GLY A CA 1
ATOM 1274 C C . GLY A 1 167 ? 4.954 -14.500 5.517 1.00 94.31 167 GLY A C 1
ATOM 1275 O O . GLY A 1 167 ? 3.970 -14.376 6.244 1.00 94.31 167 GLY A O 1
ATOM 1276 N N . ASP A 1 168 ? 6.075 -13.810 5.750 1.00 94.31 168 ASP A N 1
ATOM 1277 C CA . ASP A 1 168 ? 6.199 -12.804 6.819 1.00 94.31 168 ASP A CA 1
ATOM 1278 C C . ASP A 1 168 ? 5.887 -11.393 6.283 1.00 94.31 168 ASP A C 1
ATOM 1280 O O . ASP A 1 168 ? 6.755 -10.517 6.199 1.00 94.31 168 ASP A O 1
ATOM 1284 N N . CYS A 1 169 ? 4.633 -11.199 5.868 1.00 95.88 169 CYS A N 1
ATOM 1285 C CA . CYS A 1 169 ? 4.096 -9.936 5.355 1.00 95.88 169 CYS A CA 1
ATOM 1286 C C . CYS A 1 169 ? 2.987 -9.398 6.270 1.00 95.88 169 CYS A C 1
ATOM 1288 O O . CYS A 1 169 ? 2.306 -10.163 6.953 1.00 95.88 169 CYS A O 1
ATOM 1290 N N . VAL A 1 170 ? 2.830 -8.073 6.303 1.00 97.12 170 VAL A N 1
ATOM 1291 C CA . VAL A 1 170 ? 2.049 -7.365 7.330 1.00 97.12 170 VAL A CA 1
ATOM 1292 C C . VAL A 1 170 ? 0.577 -7.749 7.266 1.00 97.12 170 VAL A C 1
ATOM 1294 O O . VAL A 1 170 ? 0.016 -8.119 8.294 1.00 97.12 170 VAL A O 1
ATOM 1297 N N . ALA A 1 171 ? -0.037 -7.706 6.080 1.00 97.88 171 ALA A N 1
ATOM 1298 C CA . ALA A 1 171 ? -1.452 -8.026 5.914 1.00 97.88 171 ALA A CA 1
ATOM 1299 C C . ALA A 1 171 ? -1.741 -9.470 6.343 1.00 97.88 171 ALA A C 1
ATOM 1301 O O . ALA A 1 171 ? -2.636 -9.715 7.149 1.00 97.88 171 ALA A O 1
ATOM 1302 N N . ARG A 1 172 ? -0.909 -10.414 5.888 1.00 97.12 172 ARG A N 1
ATOM 1303 C CA . ARG A 1 172 ? -1.043 -11.848 6.190 1.00 97.12 172 ARG A CA 1
ATOM 1304 C C . ARG A 1 172 ? -0.965 -12.162 7.686 1.00 97.12 172 ARG A C 1
ATOM 1306 O O . ARG A 1 172 ? -1.637 -13.077 8.147 1.00 97.12 172 ARG A O 1
ATOM 1313 N N . GLN A 1 173 ? -0.123 -11.443 8.423 1.00 97.31 173 GLN A N 1
ATOM 1314 C CA . GLN A 1 173 ? 0.097 -11.664 9.856 1.00 97.31 173 GLN A CA 1
ATOM 1315 C C . GLN A 1 173 ? -0.813 -10.796 10.742 1.00 97.31 173 GLN A C 1
ATOM 1317 O O . GLN A 1 173 ? -0.797 -10.940 11.962 1.00 97.31 173 GLN A O 1
ATOM 1322 N N . SER A 1 174 ? -1.591 -9.885 10.149 1.00 97.88 174 SER A N 1
ATOM 1323 C CA . SER A 1 174 ? -2.372 -8.895 10.884 1.00 97.88 174 SER A CA 1
ATOM 1324 C C . SER A 1 174 ? -3.526 -9.529 11.653 1.00 97.88 174 SER A C 1
ATOM 1326 O O . SER A 1 174 ? -4.440 -10.113 11.064 1.00 97.88 174 SER A O 1
ATOM 1328 N N . LYS A 1 175 ? -3.567 -9.296 12.970 1.00 98.00 175 LYS A N 1
ATOM 1329 C CA . LYS A 1 175 ? -4.745 -9.630 13.784 1.00 98.00 175 LYS A CA 1
ATOM 1330 C C . LYS A 1 175 ? -5.973 -8.832 13.365 1.00 98.00 175 LYS A C 1
ATOM 1332 O O . LYS A 1 175 ? -7.081 -9.343 13.478 1.00 98.00 175 LYS A O 1
ATOM 1337 N N . LEU A 1 176 ? -5.789 -7.595 12.891 1.00 97.12 176 LEU A N 1
ATOM 1338 C CA . LEU A 1 176 ? -6.894 -6.770 12.405 1.00 97.12 176 LEU A CA 1
ATOM 1339 C C . LEU A 1 176 ? -7.519 -7.396 11.159 1.00 97.12 176 LEU A C 1
ATOM 1341 O O . LEU A 1 176 ? -8.732 -7.572 11.125 1.00 97.12 176 LEU A O 1
ATOM 1345 N N . LEU A 1 177 ? -6.709 -7.757 10.158 1.00 96.62 177 LEU A N 1
ATOM 1346 C CA . LEU A 1 177 ? -7.244 -8.373 8.945 1.00 96.62 177 LEU A CA 1
ATOM 1347 C C . LEU A 1 177 ? -7.905 -9.717 9.266 1.00 96.62 177 LEU A C 1
ATOM 1349 O O . LEU A 1 177 ? -9.047 -9.924 8.873 1.00 96.62 177 LEU A O 1
ATOM 1353 N N . ALA A 1 178 ? -7.247 -10.565 10.065 1.00 96.69 178 ALA A N 1
ATOM 1354 C CA . ALA A 1 178 ? -7.806 -11.843 10.503 1.00 96.69 178 ALA A CA 1
ATOM 1355 C C . ALA A 1 178 ? -9.144 -11.687 11.248 1.00 96.69 178 ALA A C 1
ATOM 1357 O O . ALA A 1 178 ? -10.055 -12.488 11.052 1.00 96.69 178 ALA A O 1
ATOM 1358 N N . PHE A 1 179 ? -9.278 -10.649 12.081 1.00 95.69 179 PHE A N 1
ATOM 1359 C CA . PHE A 1 179 ? -10.526 -10.315 12.766 1.00 95.69 179 PHE A CA 1
ATOM 1360 C C . PHE A 1 179 ? -11.627 -9.889 11.787 1.00 95.69 179 PHE A C 1
ATOM 1362 O O . PHE A 1 179 ? -12.755 -10.363 11.894 1.00 95.69 179 PHE A O 1
ATOM 1369 N N . LEU A 1 180 ? -11.306 -9.028 10.818 1.00 94.62 180 LEU A N 1
ATOM 1370 C CA . LEU A 1 180 ? -12.269 -8.525 9.833 1.00 94.62 180 LEU A CA 1
ATOM 1371 C C . LEU A 1 180 ? -12.732 -9.601 8.841 1.00 94.62 180 LEU A C 1
ATOM 1373 O O . LEU A 1 180 ? -13.845 -9.515 8.327 1.00 94.62 180 LEU A O 1
ATOM 1377 N N . THR A 1 181 ? -11.895 -10.604 8.573 1.00 93.69 181 THR A N 1
ATOM 1378 C CA . THR A 1 181 ? -12.198 -11.710 7.653 1.00 93.69 181 THR A CA 1
ATOM 1379 C C . THR A 1 181 ? -12.653 -12.985 8.363 1.00 93.69 181 THR A C 1
ATOM 1381 O O . THR A 1 181 ? -12.773 -14.027 7.719 1.00 93.69 181 THR A O 1
ATOM 1384 N N . ALA A 1 182 ? -12.873 -12.945 9.679 1.00 93.12 182 ALA A N 1
ATOM 1385 C CA . ALA A 1 182 ? -13.403 -14.083 10.418 1.00 93.12 182 ALA A CA 1
ATOM 1386 C C . ALA A 1 182 ? -14.828 -14.431 9.949 1.00 93.12 182 ALA A C 1
ATOM 1388 O O . ALA A 1 182 ? -15.594 -13.564 9.518 1.00 93.12 182 ALA A O 1
ATOM 1389 N N . GLU A 1 183 ? -15.199 -15.710 10.044 1.00 88.38 183 GLU A N 1
ATOM 1390 C CA . GLU A 1 183 ? -16.542 -16.169 9.685 1.00 88.38 183 GLU A CA 1
ATOM 1391 C C . GLU A 1 183 ? -17.610 -15.412 10.496 1.00 88.38 183 GLU A C 1
ATOM 1393 O O . GLU A 1 183 ? -17.513 -15.294 11.717 1.00 88.38 183 GLU A O 1
ATOM 1398 N N . GLY A 1 184 ? -18.621 -14.874 9.808 1.00 81.25 184 GLY A N 1
ATOM 1399 C CA . GLY A 1 184 ? -19.666 -14.035 10.412 1.00 81.25 184 GLY A CA 1
ATOM 1400 C C . GLY A 1 184 ? -19.336 -12.538 10.492 1.00 81.25 184 GLY A C 1
ATOM 1401 O O . GLY A 1 184 ? -20.232 -11.744 10.786 1.00 81.25 184 GLY A O 1
ATOM 1402 N N . GLY A 1 185 ? -18.100 -12.139 10.168 1.00 84.38 185 GLY A N 1
ATOM 1403 C CA . GLY A 1 185 ? -17.659 -10.744 10.169 1.00 84.38 185 GLY A CA 1
ATOM 1404 C C . GLY A 1 185 ? -17.689 -10.092 11.556 1.00 84.38 185 GLY A C 1
ATOM 1405 O O . GLY A 1 185 ? -17.860 -10.745 12.586 1.00 84.38 185 GLY A O 1
ATOM 1406 N N . HIS A 1 186 ? -17.538 -8.768 11.587 1.00 91.06 186 HIS A N 1
ATOM 1407 C CA . HIS A 1 186 ? -17.662 -7.987 12.817 1.00 91.06 186 HIS A CA 1
ATOM 1408 C C . HIS A 1 186 ? -19.077 -7.409 12.930 1.00 91.06 186 HIS A C 1
ATOM 1410 O O . HIS A 1 186 ? -19.423 -6.496 12.186 1.00 91.06 186 HIS A O 1
ATOM 1416 N N . GLU A 1 187 ? -19.898 -7.938 13.846 1.00 90.69 187 GLU A N 1
ATOM 1417 C CA . GLU A 1 187 ? -21.292 -7.490 14.053 1.00 90.69 187 GLU A CA 1
ATOM 1418 C C . GLU A 1 187 ? -22.129 -7.515 12.754 1.00 90.69 187 GLU A C 1
ATOM 1420 O O . GLU A 1 187 ? -22.932 -6.623 12.479 1.00 90.69 187 GLU A O 1
ATOM 1425 N N . GLY A 1 188 ? -21.905 -8.529 11.909 1.00 85.50 188 GLY A N 1
ATOM 1426 C CA . GLY A 1 188 ? -22.568 -8.670 10.609 1.00 85.50 188 GLY A CA 1
ATOM 1427 C C . GLY A 1 188 ? -22.051 -7.727 9.515 1.00 85.50 188 GLY A C 1
ATOM 1428 O O . GLY A 1 188 ? -22.574 -7.755 8.402 1.00 85.50 188 GLY A O 1
ATOM 1429 N N . ALA A 1 189 ? -21.029 -6.908 9.791 1.00 88.62 189 ALA A N 1
ATOM 1430 C CA . ALA A 1 189 ? -20.337 -6.141 8.765 1.00 88.62 189 ALA A CA 1
ATOM 1431 C C . ALA A 1 189 ? -19.392 -7.048 7.966 1.00 88.62 189 ALA A C 1
ATOM 1433 O O . ALA A 1 189 ? -18.522 -7.719 8.527 1.00 88.62 189 ALA A O 1
ATOM 1434 N N . THR A 1 190 ? -19.544 -7.020 6.645 1.00 89.94 190 THR A N 1
ATOM 1435 C CA . THR A 1 190 ? -18.672 -7.702 5.685 1.00 89.94 190 THR A CA 1
ATOM 1436 C C . THR A 1 190 ? -18.118 -6.684 4.702 1.00 89.94 190 THR A C 1
ATOM 1438 O O . THR A 1 190 ? -18.877 -5.880 4.160 1.00 89.94 190 THR A O 1
ATOM 1441 N N . LEU A 1 191 ? -16.812 -6.730 4.459 1.00 93.94 191 LEU A N 1
ATOM 1442 C CA . LEU A 1 191 ? -16.156 -5.886 3.466 1.00 93.94 191 LEU A CA 1
ATOM 1443 C C . LEU A 1 191 ? -16.178 -6.566 2.096 1.00 93.94 191 LEU A C 1
ATOM 1445 O O . LEU A 1 191 ? -16.015 -7.783 1.997 1.00 93.94 191 LEU A O 1
ATOM 1449 N N . ASP A 1 192 ? -16.364 -5.775 1.042 1.00 94.56 192 ASP A N 1
ATOM 1450 C CA . ASP A 1 192 ? -16.176 -6.250 -0.324 1.00 94.56 192 ASP A CA 1
ATOM 1451 C C . ASP A 1 192 ? -14.684 -6.414 -0.666 1.00 94.56 192 ASP A C 1
ATOM 1453 O O . ASP A 1 192 ? -13.787 -6.054 0.105 1.00 94.56 192 ASP A O 1
ATOM 1457 N N . ARG A 1 193 ? -14.410 -7.003 -1.838 1.00 95.00 193 ARG A N 1
ATOM 1458 C CA . ARG A 1 193 ? -13.039 -7.278 -2.283 1.00 95.00 193 ARG A CA 1
ATOM 1459 C C . ARG A 1 193 ? -12.213 -5.998 -2.419 1.00 95.00 193 ARG A C 1
ATOM 1461 O O . ARG A 1 193 ? -11.064 -6.003 -1.996 1.00 95.00 193 ARG A O 1
ATOM 1468 N N . GLU A 1 194 ? -12.787 -4.917 -2.946 1.00 96.56 194 GLU A N 1
ATOM 1469 C CA . GLU A 1 194 ? -12.074 -3.642 -3.108 1.00 96.56 194 GLU A CA 1
ATOM 1470 C C . GLU A 1 194 ? -11.670 -3.054 -1.750 1.00 96.56 194 GLU A C 1
ATOM 1472 O O . GLU A 1 194 ? -10.518 -2.671 -1.548 1.00 96.56 194 GLU A O 1
ATOM 1477 N N . SER A 1 195 ? -12.593 -3.032 -0.788 1.00 97.50 195 SER A N 1
ATOM 1478 C CA . SER A 1 195 ? -12.337 -2.549 0.570 1.00 97.50 195 SER A CA 1
ATOM 1479 C C . SER A 1 195 ? -11.257 -3.369 1.271 1.00 97.50 195 SER A C 1
ATOM 1481 O O . SER A 1 195 ? -10.381 -2.808 1.9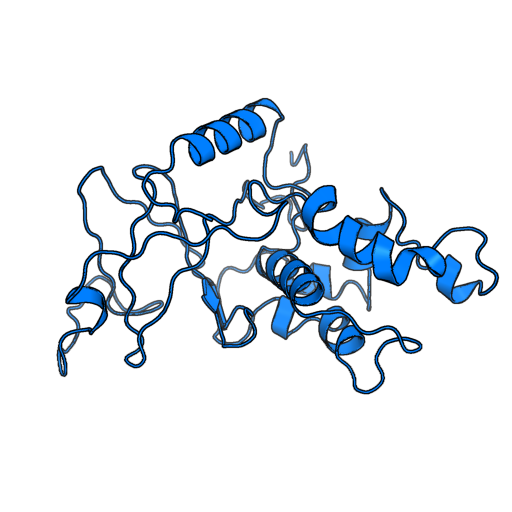31 1.00 97.50 195 SER A O 1
ATOM 1483 N N . LEU A 1 196 ? -11.289 -4.695 1.111 1.00 97.19 196 LEU A N 1
ATOM 1484 C CA . LEU A 1 196 ? -10.254 -5.578 1.645 1.00 97.19 196 LEU A CA 1
ATOM 1485 C C . LEU A 1 196 ? -8.900 -5.324 0.980 1.00 97.19 196 LEU A C 1
ATOM 1487 O O . LEU A 1 196 ? -7.893 -5.247 1.680 1.00 97.19 196 LEU A O 1
ATOM 1491 N N . ASP A 1 197 ? -8.861 -5.158 -0.339 1.00 97.88 197 ASP A N 1
ATOM 1492 C CA . ASP A 1 197 ? -7.617 -4.937 -1.077 1.00 97.88 197 ASP A CA 1
ATOM 1493 C C . ASP A 1 197 ? -6.979 -3.584 -0.720 1.00 97.88 197 ASP A C 1
ATOM 1495 O O . ASP A 1 197 ? -5.769 -3.526 -0.494 1.00 97.88 197 ASP A O 1
ATOM 1499 N N . ARG A 1 198 ? -7.783 -2.533 -0.494 1.00 98.44 198 ARG A N 1
ATOM 1500 C CA . ARG A 1 198 ? -7.318 -1.244 0.060 1.00 98.44 198 ARG A CA 1
ATOM 1501 C C . ARG A 1 198 ? -6.652 -1.393 1.433 1.00 98.44 198 ARG A C 1
ATOM 1503 O O . ARG A 1 198 ? -5.620 -0.771 1.692 1.00 98.44 198 ARG A O 1
ATOM 1510 N N . LEU A 1 199 ? -7.212 -2.222 2.319 1.00 98.44 199 LEU A N 1
ATOM 1511 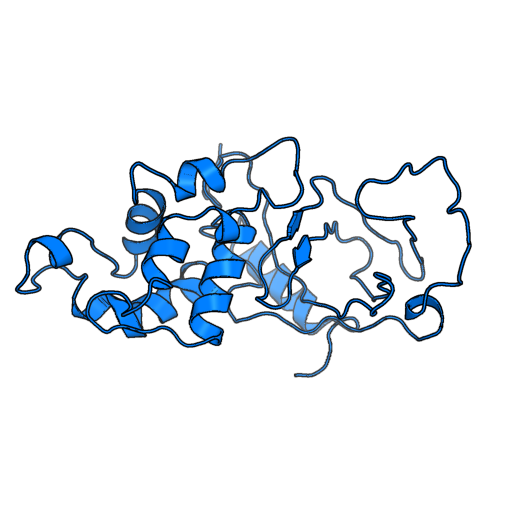C CA . LEU A 1 199 ? -6.614 -2.494 3.631 1.00 98.44 199 LEU A CA 1
ATOM 1512 C C . LEU A 1 199 ? -5.320 -3.305 3.507 1.00 98.44 199 LEU A C 1
ATOM 1514 O O . LEU A 1 199 ? -4.329 -2.961 4.151 1.00 98.44 199 LEU A O 1
ATOM 1518 N N . LYS A 1 200 ? -5.307 -4.346 2.667 1.00 98.44 200 LYS A N 1
ATOM 1519 C CA . LYS A 1 200 ? -4.127 -5.196 2.445 1.00 98.44 200 LYS A CA 1
ATOM 1520 C C . LYS A 1 200 ? -2.961 -4.392 1.885 1.00 98.44 200 LYS A C 1
ATOM 1522 O O . LYS A 1 200 ? -1.877 -4.441 2.461 1.00 98.44 200 LYS A O 1
ATOM 1527 N N . VAL A 1 201 ? -3.181 -3.604 0.827 1.00 98.19 201 VAL A N 1
ATOM 1528 C CA . VAL A 1 201 ? -2.112 -2.799 0.218 1.00 98.19 201 VAL A CA 1
ATOM 1529 C C . VAL A 1 201 ? -1.586 -1.752 1.195 1.00 98.19 201 VAL A C 1
ATOM 1531 O O . VAL A 1 201 ? -0.376 -1.559 1.280 1.00 98.19 201 VAL A O 1
ATOM 1534 N N . TRP A 1 202 ? -2.445 -1.130 2.010 1.00 98.31 202 TRP A N 1
ATOM 1535 C CA . TRP A 1 202 ? -1.993 -0.233 3.075 1.00 98.31 202 TRP A CA 1
ATOM 1536 C C . TRP A 1 202 ? -1.105 -0.957 4.097 1.00 98.31 202 TRP A C 1
ATOM 1538 O O . TRP A 1 202 ? -0.013 -0.481 4.408 1.00 98.31 202 TRP A O 1
ATOM 1548 N N . MET A 1 203 ? -1.533 -2.123 4.589 1.00 98.12 203 MET A N 1
ATOM 1549 C CA . MET A 1 203 ? -0.758 -2.919 5.545 1.00 98.12 203 MET A CA 1
ATOM 1550 C C . MET A 1 203 ? 0.593 -3.346 4.952 1.00 98.12 203 MET A C 1
ATOM 1552 O O . MET A 1 203 ? 1.640 -3.087 5.547 1.00 98.12 203 MET A O 1
ATOM 1556 N N . ASP A 1 204 ? 0.590 -3.941 3.758 1.00 97.50 204 ASP A N 1
ATOM 1557 C CA . ASP A 1 204 ? 1.787 -4.473 3.096 1.00 97.50 204 ASP A CA 1
ATOM 1558 C C . ASP A 1 204 ? 2.735 -3.393 2.560 1.00 97.50 204 ASP A C 1
ATOM 1560 O O . ASP A 1 204 ? 3.903 -3.684 2.290 1.00 97.50 204 ASP A O 1
ATOM 1564 N N . THR A 1 205 ? 2.287 -2.137 2.499 1.00 95.62 205 THR A N 1
ATOM 1565 C CA . THR A 1 205 ? 3.131 -0.956 2.256 1.00 95.62 205 THR A CA 1
ATOM 1566 C C . THR A 1 205 ? 3.527 -0.242 3.551 1.00 95.62 205 THR A C 1
ATOM 1568 O O . THR A 1 205 ? 3.755 0.967 3.574 1.00 95.62 205 THR A O 1
ATOM 1571 N N . TYR A 1 206 ? 3.694 -1.010 4.632 1.00 94.62 206 TYR A N 1
ATOM 1572 C CA . TYR A 1 206 ? 4.179 -0.552 5.942 1.00 94.62 206 TYR A CA 1
ATOM 1573 C C . TYR A 1 206 ? 3.236 0.417 6.650 1.00 94.62 206 TYR A C 1
ATOM 1575 O O . TYR A 1 206 ? 3.686 1.305 7.374 1.00 94.62 206 TYR A O 1
ATOM 1583 N N . ALA A 1 207 ? 1.933 0.273 6.415 1.00 97.06 207 ALA A N 1
ATOM 1584 C CA . ALA A 1 207 ? 0.894 1.057 7.063 1.00 97.06 207 ALA A CA 1
ATOM 1585 C C . ALA A 1 207 ? 1.172 2.573 7.033 1.00 97.06 207 ALA A C 1
ATOM 1587 O O . ALA A 1 207 ? 1.001 3.259 8.039 1.00 97.06 207 ALA A O 1
ATOM 1588 N N . HIS A 1 208 ? 1.631 3.108 5.893 1.00 96.12 208 HIS A N 1
ATOM 1589 C CA . HIS A 1 208 ? 1.978 4.529 5.785 1.00 96.12 208 HIS A CA 1
ATOM 1590 C C . HIS A 1 208 ? 0.785 5.424 6.111 1.00 96.12 208 HIS A C 1
ATOM 1592 O O . HIS A 1 208 ? -0.350 5.161 5.708 1.00 96.12 208 HIS A O 1
ATOM 1598 N N . ARG A 1 209 ? 1.060 6.524 6.814 1.00 96.38 209 ARG A N 1
ATOM 1599 C CA . ARG A 1 209 ? 0.130 7.645 6.946 1.00 96.38 209 ARG A CA 1
ATOM 1600 C C . ARG A 1 209 ? 0.108 8.447 5.648 1.00 96.38 209 ARG A C 1
ATOM 1602 O O . ARG A 1 209 ? -0.964 8.774 5.143 1.00 96.38 209 ARG A O 1
ATOM 1609 N N . GLN A 1 210 ? 1.291 8.731 5.106 1.00 96.31 210 GLN A N 1
ATOM 1610 C CA . GLN A 1 210 ? 1.480 9.436 3.842 1.00 96.31 210 GLN A CA 1
ATOM 1611 C C . GLN A 1 210 ? 2.787 9.005 3.157 1.00 96.31 210 GLN A C 1
ATOM 1613 O O . GLN A 1 210 ? 3.755 8.638 3.814 1.00 96.31 210 GLN A O 1
ATOM 1618 N N . GLY A 1 211 ? 2.821 9.068 1.830 1.00 95.88 211 GLY A N 1
ATOM 1619 C CA . GLY A 1 211 ? 3.922 8.603 0.988 1.00 95.88 211 GLY A CA 1
ATOM 1620 C C . GLY A 1 211 ? 4.829 9.710 0.454 1.00 95.88 211 GLY A C 1
ATOM 1621 O O . GLY A 1 211 ? 5.755 9.410 -0.292 1.00 95.88 211 GLY A O 1
ATOM 1622 N N . ALA A 1 212 ? 4.581 10.970 0.816 1.00 95.81 212 ALA A N 1
ATOM 1623 C CA . ALA A 1 212 ? 5.365 12.127 0.392 1.00 95.81 212 ALA A CA 1
ATOM 1624 C C . ALA A 1 212 ? 5.743 13.011 1.593 1.00 95.81 212 ALA A C 1
ATOM 1626 O O . ALA A 1 212 ? 4.990 13.120 2.562 1.00 95.81 212 ALA A O 1
ATOM 1627 N N . PHE A 1 213 ? 6.907 13.656 1.526 1.00 94.31 213 PHE A N 1
ATOM 1628 C CA . PHE A 1 213 ? 7.433 14.565 2.548 1.00 94.31 213 PHE A CA 1
ATOM 1629 C C . PHE A 1 213 ? 6.903 15.998 2.417 1.00 94.31 213 PHE A C 1
ATOM 1631 O O . PHE A 1 213 ? 6.971 16.764 3.378 1.00 94.31 213 PHE A O 1
ATOM 1638 N N . SER A 1 214 ? 6.384 16.379 1.251 1.00 94.94 214 SER A N 1
ATOM 1639 C CA . SER A 1 214 ? 5.851 17.717 0.991 1.00 94.94 214 SER A CA 1
ATOM 1640 C C . SER A 1 214 ? 4.739 17.683 -0.056 1.00 94.94 214 SER A C 1
ATOM 1642 O O . SER A 1 214 ? 4.619 16.727 -0.821 1.00 94.94 214 SER A O 1
ATOM 1644 N N . ILE A 1 215 ? 3.949 18.759 -0.103 1.00 95.50 215 ILE A N 1
ATOM 1645 C CA . ILE A 1 215 ? 2.935 18.975 -1.146 1.00 95.50 215 ILE A CA 1
ATOM 1646 C C . ILE A 1 215 ? 3.599 19.022 -2.528 1.00 95.50 215 ILE A C 1
ATOM 1648 O O . ILE A 1 215 ? 3.132 18.369 -3.449 1.00 95.50 215 ILE A O 1
ATOM 1652 N N . GLU A 1 216 ? 4.739 19.707 -2.645 1.00 97.00 216 GLU A N 1
ATOM 1653 C CA . GLU A 1 216 ? 5.505 19.780 -3.894 1.00 97.00 216 GLU A CA 1
ATOM 1654 C C . GLU A 1 216 ? 5.948 18.390 -4.383 1.00 97.00 216 GLU A C 1
ATOM 1656 O O . GLU A 1 216 ? 5.861 18.089 -5.571 1.00 97.00 216 GLU A O 1
ATOM 1661 N N . GLN A 1 217 ? 6.367 17.497 -3.477 1.00 95.75 217 GLN A N 1
ATOM 1662 C CA . GLN A 1 217 ? 6.692 16.121 -3.854 1.00 95.75 217 GLN A CA 1
ATOM 1663 C C . GLN A 1 217 ? 5.442 15.343 -4.298 1.00 95.75 217 GLN A C 1
ATOM 1665 O O . GLN A 1 217 ? 5.521 14.549 -5.233 1.00 95.75 217 GLN A O 1
ATOM 1670 N N . GLU A 1 218 ? 4.291 15.555 -3.657 1.00 96.38 218 GLU A N 1
ATOM 1671 C CA . GLU A 1 218 ? 3.024 14.947 -4.086 1.00 96.38 218 GLU A CA 1
ATOM 1672 C C . GLU A 1 218 ? 2.623 15.414 -5.498 1.00 96.38 218 GLU A C 1
ATOM 1674 O O . GLU A 1 218 ? 2.249 14.584 -6.326 1.00 96.38 218 GLU A O 1
ATOM 1679 N N . GLU A 1 219 ? 2.796 16.699 -5.816 1.00 97.00 219 GLU A N 1
ATOM 1680 C CA . GLU A 1 219 ? 2.569 17.257 -7.158 1.00 97.00 219 GLU A CA 1
ATOM 1681 C C . GLU A 1 219 ? 3.531 16.666 -8.202 1.00 97.00 219 GLU A C 1
ATOM 1683 O O . GLU A 1 219 ? 3.108 16.285 -9.293 1.00 97.00 219 GLU A O 1
ATOM 1688 N N . GLN A 1 220 ? 4.815 16.509 -7.862 1.00 96.06 220 GLN A N 1
ATOM 1689 C CA . GLN A 1 220 ? 5.801 15.856 -8.734 1.00 96.06 220 GLN A CA 1
ATOM 1690 C C . GLN A 1 220 ? 5.441 14.391 -9.016 1.00 96.06 220 GLN A C 1
ATOM 1692 O O . GLN A 1 220 ? 5.581 13.920 -10.146 1.00 96.06 220 GLN A O 1
ATOM 1697 N N . LEU A 1 221 ? 4.959 13.664 -8.004 1.00 96.00 221 LEU A N 1
ATOM 1698 C CA . LEU A 1 221 ? 4.501 12.284 -8.164 1.00 96.00 221 LEU A CA 1
ATOM 1699 C C . LEU A 1 221 ? 3.239 12.207 -9.030 1.00 96.00 221 LEU A C 1
ATOM 1701 O O . LEU A 1 221 ? 3.132 11.285 -9.839 1.00 96.00 221 LEU A O 1
ATOM 1705 N N . ALA A 1 222 ? 2.312 13.158 -8.905 1.00 95.50 222 ALA A N 1
ATOM 1706 C CA . ALA A 1 222 ? 1.142 13.243 -9.776 1.00 95.50 222 ALA A CA 1
ATOM 1707 C C . ALA A 1 222 ? 1.546 13.509 -11.238 1.00 95.50 222 ALA A C 1
ATOM 1709 O O . ALA A 1 222 ? 1.130 12.771 -12.130 1.00 95.50 222 ALA A O 1
ATOM 1710 N N . ALA A 1 223 ? 2.444 14.469 -11.476 1.00 96.00 223 ALA A N 1
ATOM 1711 C CA . ALA A 1 223 ? 2.962 14.762 -12.812 1.00 96.00 223 ALA A CA 1
ATOM 1712 C C . ALA A 1 223 ? 3.699 13.560 -13.438 1.00 96.00 223 ALA A C 1
ATOM 1714 O O . ALA A 1 223 ? 3.565 13.303 -14.635 1.00 96.00 223 ALA A O 1
ATOM 1715 N N . LEU A 1 224 ? 4.439 12.783 -12.634 1.00 94.69 224 LEU A N 1
ATOM 1716 C CA . LEU A 1 224 ? 5.069 11.538 -13.087 1.00 94.69 224 LEU A CA 1
ATOM 1717 C C . LEU A 1 224 ? 4.029 10.511 -13.562 1.00 94.69 224 LEU A C 1
ATOM 1719 O O . LEU A 1 224 ? 4.256 9.835 -14.565 1.00 94.69 224 LEU A O 1
ATOM 1723 N N . ARG A 1 225 ? 2.895 10.397 -12.860 1.00 95.19 225 ARG A N 1
ATOM 1724 C CA . ARG A 1 225 ? 1.799 9.491 -13.232 1.00 95.19 225 ARG A CA 1
ATOM 1725 C C . ARG A 1 225 ? 1.132 9.910 -14.544 1.00 95.19 225 ARG A C 1
ATOM 1727 O O . ARG A 1 225 ? 0.823 9.051 -15.357 1.00 95.19 225 ARG A O 1
ATOM 1734 N N . GLU A 1 226 ? 0.941 11.205 -14.777 1.00 93.69 226 GLU A N 1
ATOM 1735 C CA . GLU A 1 226 ? 0.337 11.717 -16.021 1.00 93.69 226 GLU A CA 1
ATOM 1736 C C . GLU A 1 226 ? 1.196 11.437 -17.264 1.00 93.69 226 GLU A C 1
ATOM 1738 O O . GLU A 1 226 ? 0.678 11.277 -18.365 1.00 93.69 226 GLU A O 1
ATOM 1743 N N . GLN A 1 227 ? 2.516 11.342 -17.090 1.00 91.75 227 GLN A N 1
ATOM 1744 C CA . GLN A 1 227 ? 3.481 11.094 -18.168 1.00 91.75 227 GLN A CA 1
ATOM 1745 C C . GLN A 1 227 ? 3.829 9.600 -18.326 1.00 91.75 227 GLN A C 1
ATOM 1747 O O . GLN A 1 227 ? 4.756 9.236 -19.057 1.00 91.75 227 GLN A O 1
ATOM 1752 N N . ALA A 1 228 ? 3.120 8.720 -17.619 1.00 92.88 228 ALA A N 1
ATOM 1753 C CA . ALA A 1 228 ? 3.473 7.319 -17.465 1.00 92.88 228 ALA A CA 1
ATOM 1754 C C . ALA A 1 228 ? 3.112 6.451 -18.681 1.00 92.88 228 ALA A C 1
ATOM 1756 O O . ALA A 1 228 ? 2.099 5.760 -18.697 1.00 92.88 228 ALA A O 1
ATOM 1757 N N . ALA A 1 229 ? 4.012 6.373 -19.662 1.00 93.50 229 ALA A N 1
ATOM 1758 C CA . ALA A 1 229 ? 3.878 5.433 -20.784 1.00 93.50 229 ALA A CA 1
ATOM 1759 C C . ALA A 1 229 ? 4.011 3.941 -20.385 1.00 93.50 229 ALA A C 1
ATOM 1761 O O . ALA A 1 229 ? 3.846 3.060 -21.224 1.00 93.50 229 ALA A O 1
ATOM 1762 N N . TRP A 1 230 ? 4.358 3.652 -19.126 1.00 94.50 230 TRP A N 1
ATOM 1763 C CA . TRP A 1 230 ? 4.481 2.301 -18.562 1.00 94.50 230 TRP A CA 1
ATOM 1764 C C . TRP A 1 230 ? 3.236 1.865 -17.762 1.00 94.50 230 TRP A C 1
ATOM 1766 O O . TRP A 1 230 ? 3.232 0.751 -17.239 1.00 94.50 230 TRP A O 1
ATOM 1776 N N . LEU A 1 231 ? 2.192 2.703 -17.670 1.00 96.38 231 LEU A N 1
ATOM 1777 C CA . LEU A 1 231 ? 0.877 2.333 -17.127 1.00 96.38 231 LEU A CA 1
ATOM 1778 C C . LEU A 1 231 ? -0.040 1.791 -18.219 1.00 96.38 231 LEU A C 1
ATOM 1780 O O . LEU A 1 231 ? 0.005 2.257 -19.355 1.00 96.38 231 LEU A O 1
ATOM 1784 N N . SER A 1 232 ? -0.895 0.833 -17.867 1.00 92.88 232 SER A N 1
ATOM 1785 C CA . SER A 1 232 ? -2.035 0.477 -18.708 1.00 92.88 232 SER A CA 1
ATOM 1786 C C . SER A 1 232 ? -3.079 1.594 -18.684 1.00 92.88 232 SER A C 1
ATOM 1788 O O . SER A 1 232 ? -3.239 2.289 -17.678 1.00 92.88 232 SER A O 1
ATOM 1790 N N . GLU A 1 233 ? -3.824 1.739 -19.778 1.00 81.81 233 GLU A N 1
ATOM 1791 C CA . GLU A 1 233 ? -5.070 2.507 -19.756 1.00 81.81 233 GLU A CA 1
ATOM 1792 C C . GLU A 1 233 ? -6.066 1.804 -18.816 1.00 81.81 233 GLU A C 1
ATOM 1794 O O . GLU A 1 233 ? -6.103 0.570 -18.770 1.00 81.81 233 GLU A O 1
ATOM 1799 N N . ASN A 1 234 ? -6.807 2.589 -18.028 1.00 56.88 234 ASN A N 1
ATOM 1800 C CA . ASN A 1 234 ? -7.884 2.088 -17.165 1.00 56.88 234 ASN A CA 1
ATOM 1801 C C . ASN A 1 234 ? -9.139 1.763 -17.977 1.00 56.88 234 ASN A C 1
ATOM 1803 O O . ASN A 1 234 ? -9.487 2.582 -18.859 1.00 56.88 234 ASN A O 1
#

Mean predicted aligned error: 4.0 Å

pLDDT: mean 94.17, std 5.48, range [56.88, 98.75]

Solvent-accessible surface area (backbone atoms only — not comparable to full-atom values): 13718 Å² total; per-residue (Å²): 135,54,82,63,67,30,39,68,40,82,77,59,70,69,42,58,56,81,41,49,70,79,66,43,98,88,72,29,66,41,59,53,70,67,58,77,42,82,42,65,53,64,47,62,51,100,79,65,37,52,34,35,52,54,82,59,75,48,69,37,56,85,92,56,86,85,86,77,83,51,97,88,53,70,85,94,58,76,71,85,78,85,66,83,56,70,31,78,77,51,76,59,40,45,20,42,70,63,66,69,28,29,72,46,29,26,30,77,57,32,40,43,59,49,32,61,78,73,42,26,85,48,13,26,83,86,33,91,51,63,73,44,16,69,54,36,42,40,91,97,40,25,69,63,47,56,36,51,36,84,87,28,44,50,40,65,55,30,34,85,64,95,70,57,47,82,62,68,28,30,38,76,68,26,65,65,53,54,52,54,69,34,89,72,32,57,93,70,44,74,76,54,70,67,52,48,47,38,49,28,49,39,30,58,59,32,49,38,50,32,18,53,80,43,71,70,52,45,52,51,52,51,54,51,59,77,67,40,86,38,46,50,87,131

Sequence (234 aa):
MNQPSLGVSAEDPGKVVLGTVPVEPDGSAHFAVPSGVPVFFQALDEDNMAVRTMRTLTYVQPGQSLSCIGCHESRDSTPVVYRFPAAARRAPSLLTPEAEGTWPLRYDRLVQPVLDASCVRCHQPGYNDTRAAAFDLTQGKSYDTLIGYADNDLRTLAFEKNRSEVGDCVARQSKLLAFLTAEGGHEGATLDRESLDRLKVWMDTYAHRQGAFSIEQEEQLAALREQAAWLSEN